Protein AF-A0A1G5CTG2-F1 (afdb_monomer_lite)

Foldseek 3Di:
DVVVVCVPVVHDPDDPDPVVVVVVVVVVVVVVVLVVVVVVVVVPPPDDDDDDDDDDDDDDDDDDDDDPDDPDDDDPDPDPLQQVNVLVVLLVVLLVLLVVLVVCVVVVPLVSNLVSLVVSLLSLVLSLCLCVVFVLVLLVVFDPCVVLSVVLVSLSVVLNVLSVVLVVDRSPPPCNVVSSVVSSVSSVVSVVCCVVPRVVSVVPTPDDSNVSSVVSVVSSVVSVVD

Radius of gyration: 22.79 Å; chains: 1; bounding box: 44×52×76 Å

pLDDT: mean 77.11, std 26.62, range [28.44, 98.69]

Secondary structure (DSSP, 8-state):
-GGGTGGGTT--SS-SSTTHHHHHHHHHHHHHHHHHHHHHHHTTS------------------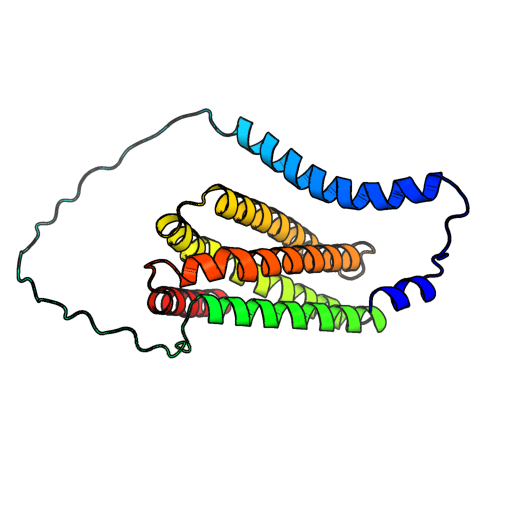----------------TT-HHHHHHHHHHHHHHHHHHHHHHHTTT-HHHHHHHHHHHHHHHHHHHHHIIIIIHHHHHHH-S-HHHHHHHHHHHHHHHHHHHHHHTS-TTSTTHHHHHHHHHHHHHHHHHHIIIIIHHHHHHSS--HHHHHHHHHHHHHHHHH-

Sequence (226 aa):
MLKNWAANVGYRTEPESATDYLACNECMAHLLWIREEAKKRFAVFDKSPNLSLLTQLEIIMPTTQSTTRKSATHATGKSKNDATKLLTDDHNKVKKLFKEYEKLCKKNDEEGKEELATQICKELSIHAQLEEEIFYPAVREAIDDDDLMNEAVVEHASAKDLIAQIQSMNVSDPMYDALVTVLGEYVNHHIEEEQNQIFPKAQKSKMDLEEIGLEIARRKEELMEE

Structure (mmCIF, N/CA/C/O backbone):
data_AF-A0A1G5CTG2-F1
#
_entry.id   AF-A0A1G5CTG2-F1
#
loop_
_atom_site.group_PDB
_atom_site.id
_atom_site.type_symbol
_atom_site.label_atom_id
_atom_site.label_alt_id
_atom_site.label_comp_id
_atom_site.label_asym_id
_atom_site.label_entity_id
_atom_site.label_seq_id
_atom_site.pdbx_PDB_ins_code
_atom_site.Cartn_x
_atom_site.Cartn_y
_atom_site.Cartn_z
_atom_site.occupancy
_atom_site.B_iso_or_equiv
_atom_site.auth_seq_id
_atom_site.auth_comp_id
_atom_site.auth_asym_id
_atom_site.auth_atom_id
_atom_site.pdbx_PDB_model_num
ATOM 1 N N . MET A 1 1 ? 2.148 19.992 -12.827 1.00 45.56 1 MET A N 1
ATOM 2 C CA . MET A 1 1 ? 3.130 19.166 -13.564 1.00 45.56 1 MET A CA 1
ATOM 3 C C . MET A 1 1 ? 2.524 18.376 -14.733 1.00 45.56 1 MET A C 1
ATOM 5 O O . MET A 1 1 ? 3.284 17.990 -15.602 1.00 45.56 1 MET A O 1
ATOM 9 N N . LEU A 1 2 ? 1.193 18.265 -14.859 1.00 36.34 2 LEU A N 1
ATOM 10 C CA . LEU A 1 2 ? 0.516 17.613 -16.000 1.00 36.34 2 LEU A CA 1
ATOM 11 C C . LEU A 1 2 ? 0.654 18.340 -17.360 1.00 36.34 2 LEU A C 1
ATOM 13 O O . LEU A 1 2 ? 0.645 17.703 -18.403 1.00 36.34 2 LEU A O 1
ATOM 17 N N . LYS A 1 3 ? 0.843 19.669 -17.378 1.00 39.75 3 LYS A N 1
ATOM 18 C CA . LYS A 1 3 ? 0.905 20.452 -18.633 1.00 39.75 3 LYS A CA 1
ATOM 19 C C . LYS A 1 3 ? 2.225 20.327 -19.411 1.00 39.75 3 LYS A C 1
ATOM 21 O O . LYS A 1 3 ? 2.239 20.592 -20.604 1.00 39.75 3 LYS A O 1
ATOM 26 N N . ASN A 1 4 ? 3.313 19.907 -18.760 1.00 43.28 4 ASN A N 1
ATOM 27 C CA . ASN A 1 4 ? 4.629 19.780 -19.405 1.00 43.28 4 ASN A CA 1
ATOM 28 C C . ASN A 1 4 ? 4.897 18.381 -19.979 1.00 43.28 4 ASN A C 1
ATOM 30 O O . ASN A 1 4 ? 5.915 18.191 -20.636 1.00 43.28 4 ASN A O 1
ATOM 34 N N . TRP A 1 5 ? 4.007 17.413 -19.740 1.00 39.84 5 TRP A N 1
ATOM 35 C CA . TRP A 1 5 ? 4.123 16.076 -20.317 1.00 39.84 5 TRP A CA 1
ATOM 36 C C . TRP A 1 5 ? 3.701 16.083 -21.795 1.00 39.84 5 TRP A C 1
ATOM 38 O O . TRP A 1 5 ? 4.483 15.663 -22.638 1.00 39.84 5 TRP A O 1
ATOM 48 N N . ALA A 1 6 ? 2.568 16.710 -22.142 1.00 42.38 6 ALA A N 1
ATOM 49 C CA . ALA A 1 6 ? 2.041 16.740 -23.516 1.00 42.38 6 ALA A CA 1
ATOM 50 C C . ALA A 1 6 ? 3.025 17.297 -24.571 1.00 42.38 6 ALA A C 1
ATOM 52 O O . ALA A 1 6 ? 3.098 16.783 -25.684 1.00 42.38 6 ALA A O 1
ATOM 53 N N . ALA A 1 7 ? 3.839 18.298 -24.214 1.00 43.91 7 ALA A N 1
ATOM 54 C CA . ALA A 1 7 ? 4.758 18.952 -25.149 1.00 43.91 7 ALA A CA 1
ATOM 55 C C . ALA A 1 7 ? 6.004 18.115 -25.512 1.00 43.91 7 ALA A C 1
ATOM 57 O O . ALA A 1 7 ? 6.601 18.354 -26.558 1.00 43.91 7 ALA A O 1
ATOM 58 N N . ASN A 1 8 ? 6.393 17.134 -24.687 1.00 45.50 8 ASN A N 1
ATOM 59 C CA . ASN A 1 8 ? 7.617 16.345 -24.898 1.00 45.50 8 ASN A CA 1
ATOM 60 C C . ASN A 1 8 ? 7.378 14.980 -25.567 1.00 45.50 8 ASN A C 1
ATOM 62 O O . ASN A 1 8 ? 8.346 14.339 -25.963 1.00 45.50 8 ASN A O 1
ATOM 66 N N . VAL A 1 9 ? 6.119 14.549 -25.724 1.00 46.31 9 VAL A N 1
ATOM 67 C CA . VAL A 1 9 ? 5.751 13.272 -26.378 1.00 46.31 9 VAL A CA 1
ATOM 68 C C . VAL A 1 9 ? 5.161 13.473 -27.783 1.00 46.31 9 VAL A C 1
ATOM 70 O O . VAL A 1 9 ? 4.626 12.544 -28.376 1.00 46.31 9 VAL A O 1
ATOM 73 N N . GLY A 1 10 ? 5.231 14.689 -28.335 1.00 38.16 10 GLY A N 1
ATOM 74 C CA . GLY A 1 10 ? 4.665 14.989 -29.656 1.00 38.16 10 GLY A CA 1
ATOM 75 C C . GLY A 1 10 ? 3.133 14.957 -29.704 1.00 38.16 10 GLY A C 1
ATOM 76 O O . GLY A 1 10 ? 2.563 14.852 -30.789 1.00 38.16 10 GLY A O 1
ATOM 77 N N . TYR A 1 11 ? 2.455 15.069 -28.558 1.00 41.62 11 TYR A N 1
ATOM 78 C CA . TYR A 1 11 ? 0.999 15.139 -28.517 1.00 41.62 11 TYR A CA 1
ATOM 79 C C . TYR A 1 11 ? 0.541 16.566 -28.827 1.00 41.62 11 TYR A C 1
ATOM 81 O O . TYR A 1 11 ? 0.852 17.515 -28.103 1.00 41.62 11 TYR A O 1
ATOM 89 N N . ARG A 1 12 ? -0.188 16.725 -29.937 1.00 45.16 12 ARG A N 1
ATOM 90 C CA . ARG A 1 12 ? -0.807 17.999 -30.317 1.00 45.16 12 ARG A CA 1
ATOM 91 C C . ARG A 1 12 ? -1.841 18.390 -29.262 1.00 45.16 12 ARG A C 1
ATOM 93 O O . ARG A 1 12 ? -2.689 17.590 -28.888 1.00 45.16 12 ARG A O 1
ATOM 100 N N . THR A 1 13 ? -1.764 19.628 -28.785 1.00 48.62 13 THR A N 1
ATOM 101 C CA . THR A 1 13 ? -2.634 20.164 -27.727 1.00 48.62 13 THR A CA 1
ATOM 102 C C . THR A 1 13 ? -3.947 20.751 -28.241 1.00 48.62 13 THR A C 1
ATOM 104 O O . THR A 1 13 ? -4.686 21.329 -27.451 1.00 48.62 13 THR A O 1
ATOM 107 N N . GLU A 1 14 ? -4.254 20.623 -29.534 1.00 49.19 14 GLU A N 1
ATOM 108 C CA . GLU A 1 14 ? -5.532 21.063 -30.097 1.00 49.19 14 GLU A CA 1
ATOM 109 C C . GLU A 1 14 ? -6.118 19.971 -31.008 1.00 49.19 14 GLU A C 1
ATOM 111 O O . GLU A 1 14 ? -5.411 19.494 -31.900 1.00 49.19 14 GLU A O 1
ATOM 116 N N . PRO A 1 15 ? -7.374 19.543 -30.774 1.00 46.41 15 PRO A N 1
ATOM 117 C CA . PRO A 1 15 ? -8.008 18.485 -31.552 1.00 46.41 15 PRO A CA 1
ATOM 118 C C . PRO A 1 15 ? -8.410 19.015 -32.935 1.00 46.41 15 PRO A C 1
ATOM 120 O O . PRO A 1 15 ? -9.206 19.948 -33.043 1.00 46.41 15 PRO A O 1
ATOM 123 N N . GLU A 1 16 ? -7.884 18.411 -34.004 1.00 53.59 16 GLU A N 1
ATOM 124 C CA . GLU A 1 16 ? -8.221 18.782 -35.392 1.00 53.59 16 GLU A CA 1
ATOM 125 C C . GLU A 1 16 ? -9.549 18.163 -35.864 1.00 53.59 16 GLU A C 1
ATOM 127 O O . GLU A 1 16 ? -10.066 18.539 -36.918 1.00 53.59 16 GLU A O 1
ATOM 132 N N . SER A 1 17 ? -10.145 17.237 -35.101 1.00 55.53 17 SER A N 1
ATOM 133 C CA . SER A 1 17 ? -11.444 16.662 -35.458 1.00 55.53 17 SER A CA 1
ATOM 134 C C . SER A 1 17 ? -12.203 16.041 -34.280 1.00 55.53 17 SER A C 1
ATOM 136 O O . SER A 1 17 ? -11.647 15.738 -33.225 1.00 55.53 17 SER A O 1
ATOM 138 N N . ALA A 1 18 ? -13.507 15.831 -34.478 1.00 51.28 18 ALA A N 1
ATOM 139 C CA . ALA A 1 18 ? -14.438 15.316 -33.473 1.00 51.28 18 ALA A CA 1
ATOM 140 C C . ALA A 1 18 ? -14.127 13.887 -32.974 1.00 51.28 18 ALA A C 1
ATOM 142 O O . ALA A 1 18 ? -14.705 13.462 -31.976 1.00 51.28 18 ALA A O 1
ATOM 143 N N . THR A 1 19 ? -13.225 13.146 -33.626 1.00 51.38 19 THR A N 1
ATOM 144 C CA . THR A 1 19 ? -12.853 11.781 -33.218 1.00 51.38 19 THR A CA 1
ATOM 145 C C . THR A 1 19 ? -11.862 11.747 -32.053 1.00 51.38 19 THR A C 1
ATOM 147 O O . THR A 1 19 ? -11.860 10.774 -31.306 1.00 51.38 19 THR A O 1
ATOM 150 N N . ASP A 1 20 ? -11.094 12.817 -31.820 1.00 43.88 20 ASP A N 1
ATOM 151 C CA . ASP A 1 20 ? -10.120 12.874 -30.713 1.00 43.88 20 ASP A CA 1
ATOM 152 C C . ASP A 1 20 ? -10.784 13.107 -29.344 1.00 43.88 20 ASP A C 1
ATOM 154 O O . ASP A 1 20 ? -10.250 12.723 -28.305 1.00 43.88 20 ASP A O 1
ATOM 158 N N . TYR A 1 21 ? -11.997 13.673 -29.325 1.00 40.22 21 TYR A N 1
ATOM 159 C CA . TYR A 1 21 ? -12.785 13.834 -28.096 1.00 40.22 21 TYR A CA 1
ATOM 160 C C . TYR A 1 21 ? -13.349 12.507 -27.556 1.00 40.22 21 TYR A C 1
ATOM 162 O O . TYR A 1 21 ? -13.676 12.423 -26.372 1.00 40.22 21 TYR A O 1
ATOM 170 N N . LEU A 1 22 ? -13.450 11.465 -28.391 1.00 46.03 22 LEU A N 1
ATOM 171 C CA . LEU A 1 22 ? -13.928 10.140 -27.978 1.00 46.03 22 LEU A CA 1
ATOM 172 C C . LEU A 1 22 ? -12.848 9.352 -27.215 1.00 46.03 22 LEU A C 1
ATOM 174 O O . LEU A 1 22 ? -13.161 8.734 -26.202 1.00 46.03 22 LEU A O 1
ATOM 178 N N . ALA A 1 23 ? -11.574 9.473 -27.598 1.00 41.12 23 ALA A N 1
ATOM 179 C CA . ALA A 1 23 ? -10.479 8.690 -27.011 1.00 41.12 23 ALA A CA 1
ATOM 180 C C . ALA A 1 23 ? -10.165 9.037 -25.539 1.00 41.12 23 ALA A C 1
ATOM 182 O O . ALA A 1 23 ? -9.724 8.182 -24.775 1.00 41.12 23 ALA A O 1
ATOM 183 N N . CYS A 1 24 ? -10.420 10.276 -25.101 1.00 40.78 24 CYS A N 1
ATOM 184 C CA . CYS A 1 24 ? -10.166 10.688 -23.712 1.00 40.78 24 CYS A CA 1
ATOM 185 C C . CYS A 1 24 ? -11.313 10.292 -22.757 1.00 40.78 24 CYS A C 1
ATOM 187 O O . CYS A 1 24 ? -11.086 10.005 -21.582 1.00 40.78 24 CYS A O 1
ATOM 189 N N . ASN A 1 25 ? -12.546 10.207 -23.270 1.00 38.59 25 ASN A N 1
ATOM 190 C CA . ASN A 1 25 ? -13.694 9.729 -22.495 1.00 38.59 25 ASN A CA 1
ATOM 191 C C . ASN A 1 25 ? -13.703 8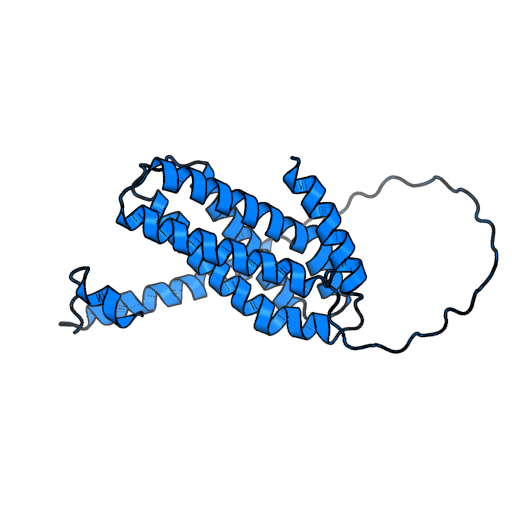.202 -22.336 1.00 38.59 25 ASN A C 1
ATOM 193 O O . ASN A 1 25 ? -14.279 7.706 -21.370 1.00 38.59 25 ASN A O 1
ATOM 197 N N . GLU A 1 26 ? -13.035 7.458 -23.220 1.00 39.22 26 GLU A N 1
ATOM 198 C CA . GLU A 1 26 ? -12.951 5.998 -23.127 1.00 39.22 26 GLU A CA 1
ATOM 199 C C . GLU A 1 26 ? -12.083 5.515 -21.952 1.00 39.22 26 GLU A C 1
ATOM 201 O O . GLU A 1 26 ? -12.432 4.518 -21.329 1.00 39.22 26 GLU A O 1
ATOM 206 N N . CYS A 1 27 ? -11.031 6.239 -21.549 1.00 38.41 27 CYS A N 1
ATOM 207 C CA . CYS A 1 27 ? -10.161 5.813 -20.439 1.00 38.41 27 CYS A CA 1
ATOM 208 C C . CYS A 1 27 ? -10.836 5.961 -19.059 1.00 38.41 27 CYS A C 1
ATOM 210 O O . CYS A 1 27 ? -10.808 5.047 -18.235 1.00 38.41 27 CYS A O 1
ATOM 212 N N . MET A 1 28 ? -11.538 7.078 -18.833 1.00 44.00 28 MET A N 1
ATOM 213 C CA . MET A 1 28 ? -12.350 7.267 -17.622 1.00 44.00 28 MET A CA 1
ATOM 214 C C . MET A 1 28 ? -13.577 6.348 -17.615 1.00 44.00 28 MET A C 1
ATOM 216 O O . MET A 1 28 ? -13.957 5.831 -16.564 1.00 44.00 28 MET A O 1
ATOM 220 N N . ALA A 1 29 ? -14.172 6.093 -18.787 1.00 40.53 29 ALA A N 1
ATOM 221 C CA . ALA A 1 29 ? -15.225 5.095 -18.924 1.00 40.53 29 ALA A CA 1
ATOM 222 C C . ALA A 1 29 ? -14.716 3.677 -18.630 1.00 40.53 29 ALA A C 1
ATOM 224 O O . ALA A 1 29 ? -15.497 2.877 -18.136 1.00 40.53 29 ALA A O 1
ATOM 225 N N . HIS A 1 30 ? -13.435 3.370 -18.859 1.00 38.25 30 HIS A N 1
ATOM 226 C CA . HIS A 1 30 ? -12.865 2.053 -18.571 1.00 38.25 30 HIS A CA 1
ATOM 227 C C . HIS A 1 30 ? -12.682 1.812 -17.067 1.00 38.25 30 HIS A C 1
ATOM 229 O O . HIS A 1 30 ? -13.036 0.743 -16.582 1.00 38.25 30 HIS A O 1
ATOM 235 N N . LEU A 1 31 ? -12.233 2.816 -16.305 1.00 45.31 31 LEU A N 1
ATOM 236 C CA . LEU A 1 31 ? -12.164 2.737 -14.837 1.00 45.31 31 LEU A CA 1
ATOM 237 C C . LEU A 1 31 ? -13.563 2.667 -14.200 1.00 45.31 31 LEU A C 1
ATOM 239 O O . LEU A 1 31 ? -13.800 1.871 -13.293 1.00 45.31 31 LEU A O 1
ATOM 243 N N . LEU A 1 32 ? -14.528 3.427 -14.731 1.00 43.94 32 LEU A N 1
ATOM 244 C CA . LEU A 1 32 ? -15.936 3.320 -14.328 1.00 43.94 32 LEU A CA 1
ATOM 245 C C . LEU A 1 32 ? -16.570 1.983 -14.754 1.00 43.94 32 LEU A C 1
ATOM 247 O O . LEU A 1 32 ? -17.410 1.448 -14.037 1.00 43.94 32 LEU A O 1
ATOM 251 N N . TRP A 1 33 ? -16.158 1.419 -15.891 1.00 47.94 33 TRP A N 1
ATOM 252 C CA . TRP A 1 33 ? -16.599 0.107 -16.363 1.00 47.94 33 TRP A CA 1
ATOM 253 C C . TRP A 1 33 ? -16.021 -1.024 -15.512 1.00 47.94 33 TRP A C 1
ATOM 255 O O . TRP A 1 33 ? -16.780 -1.909 -15.142 1.00 47.94 33 TRP A O 1
ATOM 265 N N . ILE A 1 34 ? -14.744 -0.972 -15.116 1.00 49.44 34 ILE A N 1
ATOM 266 C CA . ILE A 1 34 ? -14.147 -1.921 -14.157 1.00 49.44 34 ILE A CA 1
ATOM 267 C C . ILE A 1 34 ? -14.917 -1.874 -12.830 1.00 49.44 34 ILE A C 1
ATOM 269 O O . ILE A 1 34 ? -15.319 -2.919 -12.316 1.00 49.44 34 ILE A O 1
ATOM 273 N N . ARG A 1 35 ? -15.223 -0.667 -12.333 1.00 51.03 35 ARG A N 1
ATOM 274 C CA . ARG A 1 35 ? -16.043 -0.460 -11.130 1.00 51.03 35 ARG A CA 1
ATOM 275 C C . ARG A 1 35 ? -17.450 -1.067 -11.252 1.00 51.03 35 ARG A C 1
ATOM 277 O O . ARG A 1 35 ? -17.942 -1.674 -10.305 1.00 51.03 35 ARG A O 1
ATOM 284 N N . GLU A 1 36 ? -18.108 -0.937 -12.403 1.00 39.22 36 GLU A N 1
ATOM 285 C CA . GLU A 1 36 ? -19.447 -1.506 -12.644 1.00 39.22 36 GLU A CA 1
ATOM 286 C C . GLU A 1 36 ? -19.435 -3.012 -12.961 1.00 39.22 36 GLU A C 1
ATOM 288 O O . GLU A 1 36 ? -20.383 -3.728 -12.636 1.00 39.22 36 GLU A O 1
ATOM 293 N N . GLU A 1 37 ? -18.372 -3.532 -13.569 1.00 42.28 37 GLU A N 1
ATOM 294 C CA . GLU A 1 37 ? -18.243 -4.949 -13.913 1.00 42.28 37 GLU A CA 1
ATOM 295 C C . GLU A 1 37 ? -17.842 -5.794 -12.690 1.00 42.28 37 GLU A C 1
ATOM 297 O O . GLU A 1 37 ? -18.339 -6.913 -12.532 1.00 42.28 37 GLU A O 1
ATOM 302 N N . ALA A 1 38 ? -17.058 -5.233 -11.759 1.00 46.75 38 ALA A N 1
ATOM 303 C CA . ALA A 1 38 ? -16.792 -5.832 -10.449 1.00 46.75 38 ALA A CA 1
ATOM 304 C C . ALA A 1 38 ? -18.078 -5.998 -9.614 1.00 46.75 38 ALA A C 1
ATOM 306 O O . ALA A 1 38 ? -18.327 -7.076 -9.066 1.00 46.75 38 ALA A O 1
ATOM 307 N N . LYS A 1 39 ? -18.967 -4.990 -9.616 1.00 48.53 39 LYS A N 1
ATOM 308 C CA . LYS A 1 39 ? -20.290 -5.066 -8.960 1.00 48.53 39 LYS A CA 1
ATOM 309 C C . LYS A 1 39 ? -21.174 -6.180 -9.531 1.00 48.53 39 LYS A C 1
ATOM 311 O O . LYS A 1 39 ? -21.884 -6.850 -8.784 1.00 48.53 39 LYS A O 1
ATOM 316 N N . LYS A 1 40 ? -21.124 -6.425 -10.847 1.00 43.22 40 LYS A N 1
ATOM 317 C CA . LYS A 1 40 ? -21.894 -7.508 -11.494 1.00 43.22 40 LYS A CA 1
ATOM 318 C C . LYS A 1 40 ? -21.334 -8.897 -11.199 1.00 43.22 40 LYS A C 1
ATOM 320 O O . LYS A 1 40 ? -22.102 -9.857 -11.131 1.00 43.22 40 LYS A O 1
ATOM 325 N N . ARG A 1 41 ? -20.017 -9.021 -11.013 1.00 41.88 41 ARG A N 1
ATOM 326 C CA . ARG A 1 41 ? -19.344 -10.307 -10.763 1.00 41.88 41 ARG A CA 1
ATOM 327 C C . ARG A 1 41 ? -19.629 -10.865 -9.364 1.00 41.88 41 ARG A C 1
ATOM 329 O O . ARG A 1 41 ? -19.651 -12.083 -9.201 1.00 41.88 41 ARG A O 1
ATOM 336 N N . PHE A 1 42 ? -19.942 -10.003 -8.393 1.00 38.72 42 PHE A N 1
ATOM 337 C CA . PHE A 1 42 ? -20.321 -10.406 -7.031 1.00 38.72 42 PHE A CA 1
ATOM 338 C C . PHE A 1 42 ? -21.711 -11.071 -6.951 1.00 38.72 42 PHE A C 1
ATOM 340 O O . PHE A 1 42 ? -21.935 -11.949 -6.122 1.00 38.72 42 PHE A O 1
ATOM 347 N N . ALA A 1 43 ? -22.634 -10.760 -7.871 1.00 39.59 43 ALA A N 1
ATOM 348 C CA . ALA A 1 43 ? -23.998 -11.310 -7.869 1.00 39.59 43 ALA A CA 1
ATOM 349 C C . ALA A 1 43 ? -24.093 -12.815 -8.223 1.00 39.59 43 ALA A C 1
ATOM 351 O O . ALA A 1 43 ? -25.185 -13.383 -8.210 1.00 39.59 43 ALA A O 1
ATOM 352 N N . VAL A 1 44 ? -22.974 -13.469 -8.557 1.00 40.09 44 VAL A N 1
ATOM 353 C CA . VAL A 1 44 ? -22.931 -14.868 -9.022 1.00 40.09 44 VAL A CA 1
ATOM 354 C C . VAL A 1 44 ? -22.319 -15.823 -7.980 1.00 40.09 44 VAL A C 1
ATOM 356 O O . VAL A 1 44 ? -22.451 -17.036 -8.128 1.00 40.09 44 VAL A O 1
ATOM 359 N N . PHE A 1 45 ? -21.701 -15.318 -6.903 1.00 31.47 45 PHE A N 1
ATOM 360 C CA . PHE A 1 45 ? -20.964 -16.157 -5.940 1.00 31.47 45 PHE A CA 1
ATOM 361 C C . PHE A 1 45 ? -21.800 -16.688 -4.756 1.00 31.47 45 PHE A C 1
ATOM 363 O O . PHE A 1 45 ? -21.329 -17.528 -3.995 1.00 31.47 45 PHE A O 1
ATOM 370 N N . ASP A 1 46 ? -23.065 -16.289 -4.618 1.00 41.22 46 ASP A N 1
ATOM 371 C CA . ASP A 1 46 ? -23.968 -16.837 -3.599 1.00 41.22 46 ASP A CA 1
ATOM 372 C C . ASP A 1 46 ? -24.834 -17.966 -4.171 1.00 41.22 46 ASP A C 1
ATOM 374 O O . ASP A 1 46 ? -25.988 -17.717 -4.498 1.00 41.22 46 ASP A O 1
ATOM 378 N N . LYS A 1 47 ? -24.276 -19.182 -4.329 1.00 35.38 47 LYS A N 1
ATOM 379 C CA . LYS A 1 47 ? -25.006 -20.475 -4.256 1.00 35.38 47 LYS A CA 1
ATOM 380 C C . LYS A 1 47 ? -24.049 -21.658 -4.054 1.00 35.38 47 LYS A C 1
ATOM 382 O O . LYS A 1 47 ? -23.649 -22.285 -5.035 1.00 35.38 47 LYS A O 1
ATOM 387 N N . SER A 1 48 ? -23.782 -22.048 -2.803 1.00 28.44 48 SER A N 1
ATOM 388 C CA . SER A 1 48 ? -23.954 -23.437 -2.300 1.00 28.44 48 SER A CA 1
ATOM 389 C C . SER A 1 48 ? -23.311 -23.673 -0.918 1.00 28.44 48 SER A C 1
ATOM 391 O O . SER A 1 48 ? -22.363 -22.979 -0.565 1.00 28.44 48 SER A O 1
ATOM 393 N N . PRO A 1 49 ? -23.825 -24.634 -0.118 1.00 41.09 49 PRO A N 1
ATOM 394 C CA . PRO A 1 49 ? -23.805 -24.567 1.343 1.00 41.09 49 PRO A CA 1
ATOM 395 C C . PRO A 1 49 ? -22.793 -25.495 2.048 1.00 41.09 49 PRO A C 1
ATOM 397 O O . PRO A 1 49 ? -22.528 -26.600 1.594 1.00 41.09 49 PRO A O 1
ATOM 400 N N . ASN A 1 50 ? -22.341 -25.023 3.219 1.00 36.84 50 ASN A N 1
ATOM 401 C CA . ASN A 1 50 ? -22.138 -25.703 4.515 1.00 36.84 50 ASN A CA 1
ATOM 402 C C . ASN A 1 50 ? -21.507 -27.117 4.563 1.00 36.84 50 ASN A C 1
ATOM 404 O O . ASN A 1 50 ? -22.089 -28.077 4.065 1.00 36.84 50 ASN A O 1
ATOM 408 N N . LEU A 1 51 ? -20.440 -27.278 5.363 1.00 33.94 51 LEU A N 1
ATOM 409 C CA . LEU A 1 51 ? -20.228 -28.507 6.138 1.00 33.94 51 LEU A CA 1
ATOM 410 C C . LEU A 1 51 ? -19.606 -28.207 7.516 1.00 33.94 51 LEU A C 1
ATOM 412 O O . LEU A 1 51 ? -18.421 -27.911 7.649 1.00 33.94 51 LEU A O 1
ATOM 416 N N . SER A 1 52 ? -20.440 -28.314 8.549 1.00 32.72 52 SER A N 1
ATOM 417 C CA . SER A 1 52 ? -20.059 -28.425 9.956 1.00 32.72 52 SER A CA 1
ATOM 418 C C . SER A 1 52 ? -19.438 -29.791 10.263 1.00 32.72 52 SER A C 1
ATOM 420 O O . SER A 1 52 ? -19.997 -30.793 9.821 1.00 32.72 52 SER A O 1
ATOM 422 N N . LEU A 1 53 ? -18.379 -29.826 11.081 1.00 29.84 53 LEU A N 1
ATOM 423 C CA . LEU A 1 53 ? -17.946 -30.882 12.027 1.00 29.84 53 LEU A CA 1
ATOM 424 C C . LEU A 1 53 ? -16.492 -30.522 12.392 1.00 29.84 53 LEU A C 1
ATOM 426 O O . LEU A 1 53 ? -15.625 -30.541 11.532 1.00 29.84 53 LEU A O 1
ATOM 430 N N . LEU A 1 54 ? -16.178 -30.066 13.603 1.00 31.45 54 LEU A N 1
ATOM 431 C CA . LEU A 1 54 ? -15.972 -30.937 14.757 1.00 31.45 54 LEU A CA 1
ATOM 432 C C . LEU A 1 54 ? -16.244 -30.195 16.070 1.00 31.45 54 LEU A C 1
ATOM 434 O O . LEU A 1 54 ? -15.781 -29.085 16.315 1.00 31.45 54 LEU A O 1
ATOM 438 N N . THR A 1 55 ? -17.008 -30.874 16.914 1.00 29.44 55 THR A N 1
ATOM 439 C CA . THR A 1 55 ? -17.354 -30.526 18.287 1.00 29.44 55 THR A CA 1
ATOM 440 C C . THR A 1 55 ? -16.324 -31.128 19.254 1.00 29.44 55 THR A C 1
ATOM 442 O O . THR A 1 55 ? -15.743 -32.169 18.963 1.00 29.44 55 THR A O 1
ATOM 445 N N . GLN A 1 56 ? -16.235 -30.516 20.440 1.00 30.00 56 GLN A N 1
ATOM 446 C CA . GLN A 1 56 ? -15.783 -31.070 21.730 1.00 30.00 56 GLN A CA 1
ATOM 447 C C . GLN A 1 56 ? -14.280 -31.134 22.040 1.00 30.00 56 GLN A C 1
ATOM 449 O O . GLN A 1 56 ? -13.601 -32.124 21.794 1.00 30.00 56 GLN A O 1
ATOM 454 N N . LEU A 1 57 ? -13.844 -30.136 22.817 1.00 31.69 57 LEU A N 1
ATOM 455 C CA . LEU A 1 57 ? -13.106 -30.373 24.060 1.00 31.69 57 LEU A CA 1
ATOM 456 C C . LEU A 1 57 ? -13.467 -29.281 25.081 1.00 31.69 57 LEU A C 1
ATOM 458 O O . LEU A 1 57 ? -13.107 -28.117 24.935 1.00 31.69 57 LEU A O 1
ATOM 462 N N . GLU A 1 58 ? -14.237 -29.673 26.096 1.00 29.59 58 GLU A N 1
ATOM 463 C CA . GLU A 1 58 ? -14.558 -28.876 27.280 1.00 29.59 58 GLU A CA 1
ATOM 464 C C . GLU A 1 58 ? -13.376 -28.915 28.257 1.00 29.59 58 GLU A C 1
ATOM 466 O O . GLU A 1 58 ? -13.006 -29.988 28.733 1.00 29.59 58 GLU A O 1
ATOM 471 N N . ILE A 1 59 ? -12.816 -27.754 28.612 1.00 36.38 59 ILE A N 1
ATOM 472 C CA . ILE A 1 59 ? -11.981 -27.602 29.813 1.00 36.38 59 ILE A CA 1
ATOM 473 C C . ILE A 1 59 ? -12.432 -26.350 30.579 1.00 36.38 59 ILE A C 1
ATOM 475 O O . ILE A 1 59 ? -12.082 -25.218 30.269 1.00 36.38 59 ILE A O 1
ATOM 479 N N . ILE A 1 60 ? -13.291 -26.628 31.557 1.00 36.16 60 ILE A N 1
ATOM 480 C CA . ILE A 1 60 ? -13.475 -26.026 32.886 1.00 36.16 60 ILE A CA 1
ATOM 481 C C . ILE A 1 60 ? -12.694 -24.722 33.167 1.00 36.16 60 ILE A C 1
ATOM 483 O O . ILE A 1 60 ? -11.476 -24.714 33.336 1.00 36.16 60 ILE A O 1
ATOM 487 N N . MET A 1 61 ? -13.461 -23.642 33.352 1.00 34.78 61 MET A N 1
ATOM 488 C CA . MET A 1 61 ? -13.052 -22.370 33.959 1.00 34.78 61 MET A CA 1
ATOM 489 C C . MET A 1 61 ? -12.679 -22.528 35.444 1.00 34.78 61 MET A C 1
ATOM 491 O O . MET A 1 61 ? -13.321 -23.300 36.159 1.00 34.78 61 MET A O 1
ATOM 495 N N . PRO A 1 62 ? -11.815 -21.643 35.969 1.00 40.94 62 PRO A N 1
ATOM 496 C CA . PRO A 1 62 ? -12.070 -21.061 37.277 1.00 40.94 62 PRO A CA 1
ATOM 497 C C . PRO A 1 62 ? -12.257 -19.543 37.188 1.00 40.94 62 PRO A C 1
ATOM 499 O O . PRO A 1 62 ? -11.421 -18.786 36.699 1.00 40.94 62 PRO A O 1
ATOM 502 N N . THR A 1 63 ? -13.400 -19.117 37.709 1.00 34.50 63 THR A N 1
ATOM 503 C CA . THR A 1 63 ? -13.771 -17.751 38.066 1.00 34.50 63 THR A CA 1
ATOM 504 C C . THR A 1 63 ? -12.742 -17.145 39.020 1.00 34.50 63 THR A C 1
ATOM 506 O O . THR A 1 63 ? -12.491 -17.749 40.054 1.00 34.50 63 THR A O 1
ATOM 509 N N . THR A 1 64 ? -12.253 -15.925 38.761 1.00 34.16 64 THR A N 1
ATOM 510 C CA . THR A 1 64 ? -12.105 -14.895 39.812 1.00 34.16 64 THR A CA 1
ATOM 511 C C . THR A 1 64 ? -11.836 -13.491 39.256 1.00 34.16 64 THR A C 1
ATOM 513 O O . THR A 1 64 ? -10.903 -13.267 38.501 1.00 34.16 64 THR A O 1
ATOM 516 N N . GLN A 1 65 ? -12.641 -12.560 39.780 1.00 31.92 65 GLN A N 1
ATOM 517 C CA . GLN A 1 65 ? -12.361 -11.154 40.102 1.00 31.92 65 GLN A CA 1
ATOM 518 C C . GLN A 1 65 ? -12.228 -10.108 38.982 1.00 31.92 65 GLN A C 1
ATOM 520 O O . GLN A 1 65 ? -11.155 -9.718 38.537 1.00 31.92 65 GLN A O 1
ATOM 525 N N . SER A 1 66 ? -13.398 -9.519 38.711 1.00 37.97 66 SER A N 1
ATOM 526 C CA . SER A 1 66 ? -13.634 -8.086 38.504 1.00 37.97 66 SER A CA 1
ATOM 527 C C . SER A 1 66 ? -12.578 -7.192 39.168 1.00 37.97 66 SER A C 1
ATOM 529 O O . SER A 1 66 ? -12.613 -6.964 40.380 1.00 37.97 66 SER A O 1
ATOM 531 N N . THR A 1 67 ? -11.713 -6.601 38.349 1.00 35.69 67 THR A N 1
ATOM 532 C CA . THR A 1 67 ? -11.007 -5.366 38.686 1.00 35.69 67 THR A CA 1
ATOM 533 C C . THR A 1 67 ? -11.561 -4.252 37.809 1.00 35.69 67 THR A C 1
ATOM 535 O O . THR A 1 67 ? -11.605 -4.333 36.584 1.00 35.69 67 THR A O 1
ATOM 538 N N . THR A 1 68 ? -12.061 -3.211 38.461 1.00 42.06 68 THR A N 1
ATOM 539 C CA . THR A 1 68 ? -12.544 -1.984 37.841 1.00 42.06 68 THR A CA 1
ATOM 540 C C . THR A 1 68 ? -11.376 -1.280 37.146 1.00 42.06 68 THR A C 1
ATOM 542 O O . THR A 1 68 ? -10.584 -0.580 37.780 1.00 42.06 68 THR A O 1
ATOM 545 N N . ARG A 1 69 ? -11.243 -1.458 35.825 1.00 43.47 69 ARG A N 1
ATOM 546 C CA . ARG A 1 69 ? -10.291 -0.679 35.024 1.00 43.47 69 ARG A CA 1
ATOM 547 C C . ARG A 1 69 ? -10.820 0.750 34.911 1.00 43.47 69 ARG A C 1
ATOM 549 O O . ARG A 1 69 ? -11.815 1.019 34.244 1.00 43.47 69 ARG A O 1
ATOM 556 N N . LYS A 1 70 ? -10.166 1.663 35.633 1.00 38.78 70 LYS A N 1
ATOM 557 C CA . LYS A 1 70 ? -10.348 3.110 35.499 1.00 38.78 70 LYS A CA 1
ATOM 558 C C . LYS A 1 70 ? -10.165 3.500 34.033 1.00 38.78 70 LYS A C 1
ATOM 560 O O . LYS A 1 70 ? -9.097 3.280 33.472 1.00 38.78 70 LYS A O 1
ATOM 565 N N . SER A 1 71 ? -11.198 4.116 33.466 1.00 45.44 71 SER A N 1
ATOM 566 C CA . SER A 1 71 ? -11.139 4.846 32.203 1.00 45.44 71 SER A CA 1
ATOM 567 C C . SER A 1 71 ? -10.074 5.936 32.323 1.00 45.44 71 SER A C 1
ATOM 569 O O . SER A 1 71 ? -10.284 6.940 33.006 1.00 45.44 71 SER A O 1
ATOM 571 N N . ALA A 1 72 ? -8.913 5.713 31.710 1.00 45.09 72 ALA A N 1
ATOM 572 C CA . ALA A 1 72 ? -7.911 6.748 31.538 1.00 45.09 72 ALA A CA 1
ATOM 573 C C . ALA A 1 72 ? -8.347 7.635 30.368 1.00 45.09 72 ALA A C 1
ATOM 575 O O . ALA A 1 72 ? -8.607 7.183 29.258 1.00 45.09 72 ALA A O 1
ATOM 576 N N . THR A 1 73 ? -8.500 8.911 30.681 1.00 41.91 73 THR A N 1
ATOM 577 C CA . THR A 1 73 ? -8.789 10.022 29.781 1.00 41.91 73 THR A CA 1
ATOM 578 C C . THR A 1 73 ? -7.821 10.059 28.597 1.00 41.91 73 THR A C 1
ATOM 580 O O . THR A 1 73 ? -6.610 10.060 28.807 1.00 41.91 73 THR A O 1
ATOM 583 N N . HIS A 1 74 ? -8.371 10.138 27.379 1.00 45.19 74 HIS A N 1
ATOM 584 C CA . HIS A 1 74 ? -7.650 10.377 26.127 1.00 45.19 74 HIS A CA 1
ATOM 585 C C . HIS A 1 74 ? -6.706 11.580 26.249 1.00 45.19 74 HIS A C 1
ATOM 587 O O . HIS A 1 74 ? -7.149 12.728 26.318 1.00 45.19 74 HIS A O 1
ATOM 593 N N . ALA A 1 75 ? -5.403 11.310 26.246 1.00 42.41 75 ALA A N 1
ATOM 594 C CA . ALA A 1 75 ? -4.376 12.309 26.009 1.00 42.41 75 ALA A CA 1
ATOM 595 C C . ALA A 1 75 ? -4.011 12.259 24.521 1.00 42.41 75 ALA A C 1
ATOM 597 O O . ALA A 1 75 ? -3.501 11.263 24.022 1.00 42.41 75 ALA A O 1
ATOM 598 N N . THR A 1 76 ? -4.314 13.339 23.809 1.00 45.38 76 THR A N 1
ATOM 599 C CA . THR A 1 76 ? -4.143 13.513 22.363 1.00 45.38 76 THR A CA 1
ATOM 600 C C . THR A 1 76 ? -2.676 13.725 21.979 1.00 45.38 76 THR A C 1
ATOM 602 O O . THR A 1 76 ? -2.271 14.827 21.603 1.00 45.38 76 THR A O 1
ATOM 605 N N . GLY A 1 77 ? -1.866 12.678 22.080 1.00 46.75 77 GLY A N 1
ATOM 606 C CA . GLY A 1 77 ? -0.582 12.585 21.391 1.00 46.75 77 GLY A CA 1
ATOM 607 C C . GLY A 1 77 ? -0.622 11.358 20.497 1.00 46.75 77 GLY A C 1
ATOM 608 O O . GLY A 1 77 ? -0.726 10.262 21.025 1.00 46.75 77 GLY A O 1
ATOM 609 N N . LYS A 1 78 ? -0.568 11.524 19.166 1.00 56.41 78 LYS A N 1
ATOM 610 C CA . LYS A 1 78 ? -0.484 10.381 18.241 1.00 56.41 78 LYS A CA 1
ATOM 611 C C . LYS A 1 78 ? 0.744 9.545 18.609 1.00 56.41 78 LYS A C 1
ATOM 613 O O . LYS A 1 78 ? 1.878 9.989 18.407 1.00 56.41 78 LYS A O 1
ATOM 618 N N . SER A 1 79 ? 0.503 8.375 19.190 1.00 62.56 79 SER A N 1
ATOM 619 C CA . SER A 1 79 ? 1.510 7.363 19.485 1.00 62.56 79 SER A CA 1
ATOM 620 C C . SER A 1 79 ? 2.291 7.011 18.215 1.00 62.56 79 SER A C 1
ATOM 622 O O . SER A 1 79 ? 1.764 7.048 17.101 1.00 62.56 79 SER A O 1
ATOM 624 N N . LYS A 1 80 ? 3.579 6.674 18.364 1.00 64.50 80 LYS A N 1
ATOM 625 C CA . LYS A 1 80 ? 4.407 6.197 17.240 1.00 64.50 80 LYS A CA 1
ATOM 626 C C . LYS A 1 80 ? 3.836 4.932 16.588 1.00 64.50 80 LYS A C 1
ATOM 628 O O . LYS A 1 80 ? 4.144 4.706 15.422 1.00 64.50 80 LYS A O 1
ATOM 633 N N . ASN A 1 81 ? 3.011 4.190 17.325 1.00 78.88 81 ASN A N 1
ATOM 634 C CA . ASN A 1 81 ? 2.441 2.906 16.939 1.00 78.88 81 ASN A CA 1
ATOM 635 C C . ASN A 1 81 ? 0.946 3.023 16.597 1.00 78.88 81 ASN A C 1
ATOM 637 O O . ASN A 1 81 ? 0.217 2.056 16.731 1.00 78.88 81 ASN A O 1
ATOM 641 N N . ASP A 1 82 ? 0.463 4.205 16.209 1.00 93.19 82 ASP A N 1
ATOM 642 C CA . ASP A 1 82 ? -0.891 4.370 15.667 1.00 93.19 82 ASP A CA 1
ATOM 643 C C . ASP A 1 82 ? -1.000 3.665 14.300 1.00 93.19 82 ASP A C 1
ATOM 645 O O . ASP A 1 82 ? -0.198 3.941 13.403 1.00 93.19 82 ASP A O 1
ATOM 649 N N . ALA A 1 83 ? -1.985 2.777 14.132 1.00 97.25 83 ALA A N 1
ATOM 650 C CA . ALA A 1 83 ? -2.188 1.994 12.908 1.00 97.25 83 ALA A CA 1
ATOM 651 C C . ALA A 1 83 ? -2.254 2.868 11.646 1.00 97.25 83 ALA A C 1
ATOM 653 O O . ALA A 1 83 ? -1.521 2.634 10.687 1.00 97.25 83 ALA A O 1
ATOM 654 N N . THR A 1 84 ? -3.055 3.941 11.669 1.00 97.38 84 THR A N 1
ATOM 655 C CA . THR A 1 84 ? -3.191 4.839 10.509 1.00 97.38 84 THR A CA 1
ATOM 656 C C . THR A 1 84 ? -1.884 5.554 10.196 1.00 97.38 84 THR A C 1
ATOM 658 O O . THR A 1 84 ? -1.587 5.825 9.034 1.00 97.38 84 THR A O 1
ATOM 661 N N . LYS A 1 85 ? -1.069 5.848 11.216 1.00 96.75 85 LYS A N 1
ATOM 662 C CA . LYS A 1 85 ? 0.264 6.420 11.019 1.00 96.75 85 LYS A CA 1
ATOM 663 C C . LYS A 1 85 ? 1.214 5.412 10.363 1.00 96.75 85 LYS A C 1
ATOM 665 O O . LYS A 1 85 ? 1.927 5.805 9.445 1.00 96.75 85 LYS A O 1
ATOM 670 N N . LEU A 1 86 ? 1.235 4.158 10.816 1.00 97.69 86 LEU A N 1
ATOM 671 C CA . LEU A 1 86 ? 2.095 3.116 10.240 1.00 97.69 86 LEU A CA 1
ATOM 672 C C . LEU A 1 86 ? 1.750 2.850 8.769 1.00 97.69 86 LEU A C 1
ATOM 674 O O . LEU A 1 86 ? 2.645 2.886 7.927 1.00 97.69 86 LEU A O 1
ATOM 678 N N . LEU A 1 87 ? 0.462 2.704 8.448 1.00 98.38 87 LEU A N 1
ATOM 679 C CA . LEU A 1 87 ? -0.005 2.532 7.066 1.00 98.38 87 LEU A CA 1
ATOM 680 C C . LEU A 1 87 ? 0.298 3.773 6.206 1.00 98.38 87 LEU A C 1
ATOM 682 O O . LEU A 1 87 ? 0.803 3.665 5.094 1.00 98.38 87 LEU A O 1
ATOM 686 N N . THR A 1 88 ? 0.141 4.982 6.760 1.00 98.44 88 THR A N 1
ATOM 687 C CA . THR A 1 88 ? 0.559 6.223 6.078 1.00 98.44 88 THR A CA 1
ATOM 688 C C . THR A 1 88 ? 2.068 6.261 5.796 1.00 98.44 88 THR A C 1
ATOM 690 O O . THR A 1 88 ? 2.502 6.795 4.769 1.00 98.44 88 THR A O 1
ATOM 693 N N . ASP A 1 89 ? 2.903 5.736 6.693 1.00 98.12 89 ASP A N 1
ATOM 694 C CA . ASP A 1 89 ? 4.348 5.661 6.467 1.00 98.12 89 ASP A CA 1
ATOM 695 C C . ASP A 1 89 ? 4.672 4.705 5.300 1.00 98.12 89 ASP A C 1
ATOM 697 O O . ASP A 1 89 ? 5.541 5.027 4.479 1.00 98.12 89 ASP A O 1
ATOM 701 N N . ASP A 1 90 ? 3.906 3.622 5.145 1.00 98.44 90 ASP A N 1
ATOM 702 C CA . ASP A 1 90 ? 3.993 2.708 3.998 1.00 98.44 90 ASP A CA 1
ATOM 703 C C . ASP A 1 90 ? 3.543 3.357 2.697 1.00 98.44 90 ASP A C 1
ATOM 705 O O . ASP A 1 90 ? 4.301 3.347 1.722 1.00 98.44 90 ASP A O 1
ATOM 709 N N . HIS A 1 91 ? 2.410 4.060 2.707 1.00 98.69 91 HIS A N 1
ATOM 710 C CA . HIS A 1 91 ? 1.951 4.875 1.579 1.00 98.69 91 HIS A CA 1
ATOM 711 C C . HIS A 1 91 ? 3.039 5.835 1.092 1.00 98.69 91 HIS A C 1
ATOM 713 O O . HIS A 1 91 ? 3.314 5.967 -0.105 1.00 98.69 91 HIS A O 1
ATOM 719 N N . ASN A 1 92 ? 3.692 6.521 2.030 1.00 98.50 92 ASN A N 1
ATOM 720 C CA . ASN A 1 92 ? 4.762 7.460 1.718 1.00 98.50 92 ASN A CA 1
ATOM 721 C C . ASN A 1 92 ? 6.002 6.764 1.155 1.00 98.50 92 ASN A C 1
ATOM 723 O O . ASN A 1 92 ? 6.702 7.356 0.326 1.00 98.50 92 ASN A O 1
ATOM 727 N N . LYS A 1 93 ? 6.297 5.543 1.605 1.00 98.44 93 LYS A N 1
ATOM 728 C CA . LYS A 1 93 ? 7.405 4.734 1.098 1.00 98.44 93 LYS A CA 1
ATOM 729 C C . LYS A 1 93 ? 7.137 4.290 -0.336 1.00 98.44 93 LYS A C 1
ATOM 731 O O . LYS A 1 93 ? 7.933 4.631 -1.211 1.00 98.44 93 LYS A O 1
ATOM 736 N N . VAL A 1 94 ? 6.002 3.650 -0.614 1.00 98.12 94 VAL A N 1
ATOM 737 C CA . VAL A 1 94 ? 5.680 3.165 -1.971 1.00 98.12 94 VAL A CA 1
ATOM 738 C C . VAL A 1 94 ? 5.568 4.314 -2.976 1.00 98.12 94 VAL A C 1
ATOM 740 O O . VAL A 1 94 ? 6.134 4.238 -4.066 1.00 98.12 94 VAL A O 1
ATOM 743 N N . LYS A 1 95 ? 4.993 5.461 -2.582 1.00 98.38 95 LYS A N 1
ATOM 744 C CA . LYS A 1 95 ? 4.971 6.679 -3.418 1.00 98.38 95 LYS A CA 1
ATOM 745 C C . LYS A 1 95 ? 6.366 7.194 -3.778 1.00 98.38 95 LYS A C 1
ATOM 747 O O . LYS A 1 95 ? 6.540 7.803 -4.835 1.00 98.38 95 LYS A O 1
ATOM 752 N N . LYS A 1 96 ? 7.361 7.024 -2.900 1.00 98.62 96 LYS A N 1
ATOM 753 C CA . LYS A 1 96 ? 8.756 7.387 -3.205 1.00 98.62 96 LYS A CA 1
ATOM 754 C C . LYS A 1 96 ? 9.382 6.384 -4.164 1.00 98.62 96 LYS A C 1
ATOM 756 O O . LYS A 1 96 ? 10.002 6.829 -5.126 1.00 98.62 96 LYS A O 1
ATOM 761 N N . LEU A 1 97 ? 9.155 5.088 -3.949 1.00 98.62 97 LEU A N 1
ATOM 762 C CA . LEU A 1 97 ? 9.662 4.028 -4.821 1.00 98.62 97 LEU A CA 1
ATOM 763 C C . LEU A 1 97 ? 9.151 4.199 -6.260 1.00 98.62 97 LEU A C 1
ATOM 765 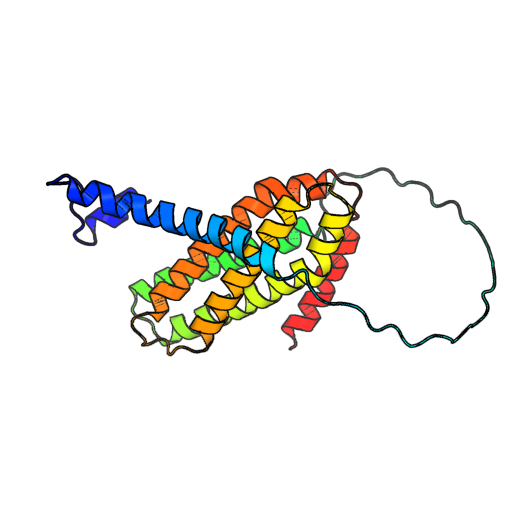O O . LEU A 1 97 ? 9.959 4.240 -7.181 1.00 98.62 97 LEU A O 1
ATOM 769 N N . PHE A 1 98 ? 7.852 4.449 -6.472 1.00 98.56 98 PHE A N 1
ATOM 770 C CA . PHE A 1 98 ? 7.325 4.731 -7.820 1.00 98.56 98 PHE A CA 1
ATOM 771 C C . PHE A 1 98 ? 7.992 5.951 -8.478 1.00 98.56 98 PHE A C 1
ATOM 773 O O . PHE A 1 98 ? 8.384 5.908 -9.643 1.00 98.56 98 PHE A O 1
ATOM 780 N N . LYS A 1 99 ? 8.212 7.038 -7.727 1.00 98.31 99 LYS A N 1
ATOM 781 C CA . LYS A 1 99 ? 8.917 8.227 -8.246 1.00 98.31 99 LYS A CA 1
ATOM 782 C C . LYS A 1 99 ? 10.381 7.957 -8.576 1.00 98.31 99 LYS A C 1
ATOM 784 O O . LYS A 1 99 ? 10.959 8.651 -9.414 1.00 98.31 99 LYS A O 1
ATOM 789 N N . GLU A 1 100 ? 11.023 7.045 -7.861 1.00 98.38 100 GLU A N 1
ATOM 790 C CA . GLU A 1 100 ? 12.381 6.603 -8.162 1.00 98.38 100 GLU A CA 1
ATOM 791 C C . GLU A 1 100 ? 12.390 5.729 -9.418 1.00 98.38 100 GLU A C 1
ATOM 793 O O . GLU A 1 100 ? 13.199 5.989 -10.311 1.00 98.38 100 GLU A O 1
ATOM 798 N N . TYR A 1 101 ? 11.407 4.842 -9.572 1.00 98.25 101 TYR A N 1
ATOM 799 C CA . TYR A 1 101 ? 11.217 4.003 -10.756 1.00 98.25 101 TYR A CA 1
ATOM 800 C C . TYR A 1 101 ? 11.059 4.840 -12.028 1.00 98.25 101 TYR A C 1
ATOM 802 O O . TYR A 1 101 ? 11.777 4.641 -13.010 1.00 98.25 101 TYR A O 1
ATOM 810 N N . GLU A 1 102 ? 10.221 5.880 -11.991 1.00 97.31 102 GLU A N 1
ATOM 811 C CA . GLU A 1 102 ? 10.064 6.824 -13.106 1.00 97.31 102 GLU A CA 1
ATOM 812 C C . GLU A 1 102 ? 11.381 7.513 -13.513 1.00 97.31 102 GLU A C 1
ATOM 814 O O . GLU A 1 102 ? 11.578 7.877 -14.678 1.00 97.31 102 GLU A O 1
ATOM 819 N N . LYS A 1 103 ? 12.296 7.752 -12.561 1.00 97.81 103 LYS A N 1
ATOM 820 C CA . LYS A 1 103 ? 13.613 8.338 -12.868 1.00 97.81 103 LYS A CA 1
ATOM 821 C C . LYS A 1 103 ? 14.523 7.325 -13.552 1.00 97.81 103 LYS A C 1
ATOM 823 O O . LYS A 1 103 ? 15.307 7.741 -14.404 1.00 97.81 103 LYS A O 1
ATOM 828 N N . LEU A 1 104 ? 14.436 6.047 -13.186 1.00 97.00 104 LEU A N 1
ATOM 829 C CA . LEU A 1 104 ? 15.204 4.965 -13.808 1.00 97.00 104 LEU A CA 1
ATOM 830 C C . LEU A 1 104 ? 14.711 4.679 -15.230 1.00 97.00 104 LEU A C 1
ATOM 832 O O . LEU A 1 104 ? 15.534 4.555 -16.135 1.00 97.00 104 LEU A O 1
ATOM 836 N N . CYS A 1 105 ? 13.398 4.759 -15.470 1.00 94.06 105 CYS A N 1
ATOM 837 C CA . CYS A 1 105 ? 12.820 4.716 -16.820 1.00 94.06 105 CYS A CA 1
ATOM 838 C C . CYS A 1 105 ? 13.446 5.768 -17.745 1.00 94.06 105 CYS A C 1
ATOM 840 O O . CYS A 1 105 ? 13.880 5.461 -18.848 1.00 94.06 105 CYS A O 1
ATOM 842 N N . LYS A 1 106 ? 13.593 7.015 -17.275 1.00 95.44 106 LYS A N 1
ATOM 843 C CA . LYS A 1 106 ? 14.214 8.102 -18.062 1.00 95.44 106 LYS A CA 1
ATOM 844 C C . LYS A 1 106 ? 15.699 7.880 -18.358 1.00 95.44 106 LYS A C 1
ATOM 846 O O . LYS A 1 106 ? 16.241 8.540 -19.241 1.00 95.44 106 LYS A O 1
ATOM 851 N N . LYS A 1 107 ? 16.362 7.012 -17.593 1.00 95.00 107 LYS A N 1
ATOM 852 C CA . LYS A 1 107 ? 17.774 6.654 -17.759 1.00 95.00 107 LYS A CA 1
ATOM 853 C C . LYS A 1 107 ? 17.971 5.350 -18.539 1.00 95.00 107 LYS A C 1
ATOM 855 O O . LYS A 1 107 ? 19.115 5.051 -18.858 1.00 95.00 107 LYS A O 1
ATOM 860 N N . ASN A 1 108 ? 16.894 4.624 -18.859 1.00 92.56 108 ASN A N 1
ATOM 861 C CA . ASN A 1 108 ? 16.929 3.269 -19.419 1.00 92.56 108 ASN A CA 1
ATOM 862 C C . ASN A 1 108 ? 17.785 2.301 -18.577 1.00 92.56 108 ASN A C 1
ATOM 864 O O . ASN A 1 108 ? 18.578 1.535 -19.114 1.00 92.56 108 ASN A O 1
ATOM 868 N N . ASP A 1 109 ? 17.657 2.385 -17.252 1.00 95.19 109 ASP A N 1
ATOM 869 C CA . ASP A 1 109 ? 18.392 1.546 -16.298 1.00 95.19 109 ASP A CA 1
ATOM 870 C C . ASP A 1 109 ? 17.585 0.277 -15.982 1.00 95.19 109 ASP A C 1
ATOM 872 O O . ASP A 1 109 ? 16.743 0.286 -15.089 1.00 95.19 109 ASP A O 1
ATOM 876 N N . GLU A 1 110 ? 17.763 -0.781 -16.776 1.00 95.44 110 GLU A N 1
ATOM 877 C CA . GLU A 1 110 ? 16.976 -2.018 -16.652 1.00 95.44 110 GLU A CA 1
ATOM 878 C C . GLU A 1 110 ? 17.190 -2.735 -15.314 1.00 95.44 110 GLU A C 1
ATOM 880 O O . GLU A 1 110 ? 16.209 -3.091 -14.669 1.00 95.44 110 GLU A O 1
ATOM 885 N N . GLU A 1 111 ? 18.440 -2.882 -14.868 1.00 97.00 111 GLU A N 1
ATOM 886 C CA . GLU A 1 111 ? 18.776 -3.540 -13.596 1.00 97.00 111 GLU A CA 1
ATOM 887 C C . GLU A 1 111 ? 18.147 -2.785 -12.419 1.00 97.00 111 GLU A C 1
ATOM 889 O O . GLU A 1 111 ? 17.398 -3.363 -11.630 1.00 97.00 111 GLU A O 1
ATOM 894 N N . GLY A 1 112 ? 18.334 -1.460 -12.363 1.00 97.75 112 GLY A N 1
ATOM 895 C CA . GLY A 1 112 ? 17.723 -0.650 -11.313 1.00 97.75 112 GLY A CA 1
ATOM 896 C C . GLY A 1 112 ? 16.189 -0.662 -11.358 1.00 97.75 112 GLY A C 1
ATOM 897 O O . GLY A 1 112 ? 15.541 -0.607 -10.311 1.00 97.75 112 GLY A O 1
ATOM 898 N N . LYS A 1 113 ? 15.579 -0.724 -12.553 1.00 97.69 113 LYS A N 1
ATOM 899 C CA . LYS A 1 113 ? 14.119 -0.861 -12.689 1.00 97.69 113 LYS A CA 1
ATOM 900 C C . LYS A 1 113 ? 13.639 -2.192 -12.117 1.00 97.69 113 LYS A C 1
ATOM 902 O O . LYS A 1 113 ? 12.684 -2.187 -11.346 1.00 97.69 113 LYS A O 1
ATOM 907 N N . GLU A 1 114 ? 14.282 -3.301 -12.469 1.00 98.00 114 GLU A N 1
ATOM 908 C CA . GLU A 1 114 ? 13.895 -4.636 -12.000 1.00 98.00 114 GLU A CA 1
ATOM 909 C C . GLU A 1 114 ? 13.979 -4.743 -10.472 1.00 98.00 114 GLU A C 1
ATOM 911 O O . GLU A 1 114 ? 13.020 -5.178 -9.824 1.00 98.00 114 GLU A O 1
ATOM 916 N N . GLU A 1 115 ? 15.082 -4.271 -9.883 1.00 98.12 115 GLU A N 1
ATOM 917 C CA . GLU A 1 115 ? 15.261 -4.230 -8.427 1.00 98.12 115 GLU A CA 1
ATOM 918 C C . GLU A 1 115 ? 14.142 -3.434 -7.747 1.00 98.12 115 GLU A C 1
ATOM 920 O O . GLU A 1 115 ? 13.517 -3.890 -6.783 1.00 98.12 115 GLU A O 1
ATOM 925 N N . LEU A 1 116 ? 13.848 -2.245 -8.274 1.00 98.31 116 LEU A N 1
ATOM 926 C CA . LEU A 1 116 ? 12.893 -1.340 -7.655 1.00 98.31 116 LEU A CA 1
ATOM 927 C C . LEU A 1 116 ? 11.441 -1.788 -7.858 1.00 98.31 116 LEU A C 1
ATOM 929 O O . LEU A 1 116 ? 10.640 -1.662 -6.934 1.00 98.31 116 LEU A O 1
ATOM 933 N N . ALA A 1 117 ? 11.090 -2.347 -9.018 1.00 98.44 117 ALA A N 1
ATOM 934 C CA . ALA A 1 117 ? 9.778 -2.954 -9.244 1.00 98.44 117 ALA A CA 1
ATOM 935 C C . ALA A 1 117 ? 9.560 -4.171 -8.338 1.00 98.44 117 ALA A C 1
ATOM 937 O O . ALA A 1 117 ? 8.485 -4.307 -7.750 1.00 98.44 117 ALA A O 1
ATOM 938 N N . THR A 1 118 ? 10.586 -5.005 -8.152 1.00 98.19 118 THR A N 1
ATOM 939 C CA . THR A 1 118 ? 10.543 -6.127 -7.203 1.00 98.19 118 THR A CA 1
ATOM 940 C C . THR A 1 118 ? 10.303 -5.627 -5.781 1.00 98.19 118 THR A C 1
ATOM 942 O O . THR A 1 118 ? 9.437 -6.151 -5.074 1.00 98.19 118 THR A O 1
ATOM 945 N N . GLN A 1 119 ? 11.007 -4.566 -5.374 1.00 98.44 119 GLN A N 1
ATOM 946 C CA . GLN A 1 119 ? 10.796 -3.938 -4.074 1.00 98.44 119 GLN A CA 1
ATOM 947 C C . GLN A 1 119 ? 9.374 -3.380 -3.936 1.00 98.44 119 GLN A C 1
ATOM 949 O O . GLN A 1 119 ? 8.716 -3.655 -2.938 1.00 98.44 119 GLN A O 1
ATOM 954 N N . ILE A 1 120 ? 8.876 -2.638 -4.929 1.00 98.62 120 ILE A N 1
ATOM 955 C CA . ILE A 1 120 ? 7.503 -2.108 -4.944 1.00 98.62 120 ILE A CA 1
ATOM 956 C C . ILE A 1 120 ? 6.490 -3.242 -4.756 1.00 98.62 120 ILE A C 1
ATOM 958 O O . ILE A 1 120 ? 5.618 -3.141 -3.896 1.00 98.62 120 ILE A O 1
ATOM 962 N N . CYS A 1 121 ? 6.633 -4.333 -5.512 1.00 98.56 121 CYS A N 1
ATOM 963 C CA . CYS A 1 121 ? 5.746 -5.490 -5.424 1.00 98.56 121 CYS A CA 1
ATOM 964 C C . CYS A 1 121 ? 5.767 -6.130 -4.028 1.00 98.56 121 CYS A C 1
ATOM 966 O O . CYS A 1 121 ? 4.700 -6.433 -3.490 1.00 98.56 121 CYS A O 1
ATOM 968 N N . LYS A 1 122 ? 6.952 -6.300 -3.416 1.00 98.31 122 LYS A N 1
ATOM 969 C CA . LYS A 1 122 ? 7.076 -6.840 -2.048 1.00 98.31 122 LYS A CA 1
ATOM 970 C C . LYS A 1 122 ? 6.391 -5.927 -1.029 1.00 98.31 122 LYS A C 1
ATOM 972 O O . LYS A 1 122 ? 5.568 -6.397 -0.251 1.00 98.31 122 LYS A O 1
ATOM 977 N N . GLU A 1 123 ? 6.692 -4.630 -1.053 1.00 98.50 123 GLU A N 1
ATOM 978 C CA . GLU A 1 123 ? 6.145 -3.665 -0.090 1.00 98.50 123 GLU A CA 1
ATOM 979 C C . GLU A 1 123 ? 4.618 -3.553 -0.194 1.00 98.50 123 GLU A C 1
ATOM 981 O O . GLU A 1 123 ? 3.944 -3.551 0.831 1.00 98.50 123 GLU A O 1
ATOM 986 N N . LEU A 1 124 ? 4.066 -3.518 -1.413 1.00 98.56 124 LEU A N 1
ATOM 987 C CA . LEU A 1 124 ? 2.615 -3.482 -1.624 1.00 98.56 124 LEU A CA 1
ATOM 988 C C . LEU A 1 124 ? 1.927 -4.778 -1.194 1.00 98.56 124 LEU A C 1
ATOM 990 O O . LEU A 1 124 ? 0.850 -4.721 -0.612 1.00 98.56 124 LEU A O 1
ATOM 994 N N . SER A 1 125 ? 2.546 -5.936 -1.445 1.00 98.38 125 SER A N 1
ATOM 995 C CA . SER A 1 125 ? 1.983 -7.227 -1.028 1.00 98.38 125 SER A CA 1
ATOM 996 C C . SER A 1 125 ? 1.897 -7.327 0.494 1.00 98.38 125 SER A C 1
ATOM 998 O O . SER A 1 125 ? 0.857 -7.708 1.024 1.00 98.38 125 SER A O 1
ATOM 1000 N N . ILE A 1 126 ? 2.964 -6.921 1.193 1.00 98.50 126 ILE A N 1
ATOM 1001 C CA . ILE A 1 126 ? 2.999 -6.879 2.660 1.00 98.50 126 ILE A CA 1
ATOM 1002 C C . ILE A 1 126 ? 1.968 -5.881 3.187 1.00 98.50 126 ILE A C 1
ATOM 1004 O O . ILE A 1 126 ? 1.199 -6.213 4.081 1.00 98.50 126 ILE A O 1
ATOM 1008 N N . HIS A 1 127 ? 1.926 -4.674 2.627 1.00 98.62 127 HIS A N 1
ATOM 1009 C CA . HIS A 1 127 ? 0.988 -3.633 3.038 1.00 98.62 127 HIS A CA 1
ATOM 1010 C C . HIS A 1 127 ? -0.476 -4.080 2.906 1.00 98.62 127 HIS A C 1
ATOM 1012 O O . HIS A 1 127 ? -1.201 -4.075 3.900 1.00 98.62 127 HIS A O 1
ATOM 1018 N N . ALA A 1 128 ? -0.862 -4.596 1.734 1.00 98.25 128 ALA A N 1
ATOM 1019 C CA . ALA A 1 128 ? -2.213 -5.097 1.500 1.00 98.25 128 ALA A CA 1
ATOM 1020 C C . ALA A 1 128 ? -2.571 -6.266 2.433 1.00 98.25 128 ALA A C 1
ATOM 1022 O O . ALA A 1 128 ? -3.704 -6.374 2.896 1.00 98.25 128 ALA A O 1
ATOM 1023 N N . GLN A 1 129 ? -1.608 -7.144 2.735 1.00 98.38 129 GLN A N 1
ATOM 1024 C CA . GLN A 1 129 ? -1.816 -8.253 3.664 1.00 98.38 129 GLN A CA 1
ATOM 1025 C C . GLN A 1 129 ? -2.059 -7.768 5.099 1.00 98.38 129 GLN A C 1
ATOM 1027 O O . GLN A 1 129 ? -2.960 -8.272 5.763 1.00 98.38 129 GLN A O 1
ATOM 1032 N N . LEU A 1 130 ? -1.310 -6.768 5.572 1.00 98.56 130 LEU A N 1
ATOM 1033 C CA . LEU A 1 130 ? -1.514 -6.178 6.902 1.00 98.56 130 LEU A CA 1
ATOM 1034 C C . LEU A 1 130 ? -2.901 -5.542 7.031 1.00 98.56 130 LEU A C 1
ATOM 1036 O O . LEU A 1 130 ? -3.553 -5.655 8.072 1.00 98.56 130 LEU A O 1
ATOM 1040 N N . GLU A 1 131 ? -3.362 -4.882 5.974 1.00 98.38 131 GLU A N 1
ATOM 1041 C CA . GLU A 1 131 ? -4.683 -4.267 5.958 1.00 98.38 131 GLU A CA 1
ATOM 1042 C C . GLU A 1 131 ? -5.795 -5.306 5.968 1.00 98.38 131 GLU A C 1
ATOM 1044 O O . GLU A 1 131 ? -6.698 -5.228 6.796 1.00 98.38 131 GLU A O 1
ATOM 1049 N N . GLU A 1 132 ? -5.701 -6.326 5.124 1.00 98.19 132 GLU A N 1
ATOM 1050 C CA . GLU A 1 132 ? -6.715 -7.376 5.032 1.00 98.19 132 GLU A CA 1
ATOM 1051 C C . GLU A 1 132 ? -6.770 -8.289 6.262 1.00 98.19 132 GLU A C 1
ATOM 1053 O O . GLU A 1 132 ? -7.860 -8.703 6.660 1.00 98.19 132 GLU A O 1
ATOM 1058 N N . GLU A 1 133 ? -5.623 -8.611 6.867 1.00 98.12 133 GLU A N 1
ATOM 1059 C CA . GLU A 1 133 ? -5.558 -9.498 8.035 1.00 98.12 133 GLU A CA 1
ATOM 1060 C C . GLU A 1 133 ? -5.969 -8.787 9.330 1.00 98.12 133 GLU A C 1
ATOM 1062 O O . GLU A 1 133 ? -6.536 -9.421 10.221 1.00 98.12 133 GLU A O 1
ATOM 1067 N N . ILE A 1 134 ? -5.670 -7.487 9.455 1.00 98.25 134 ILE A N 1
ATOM 1068 C CA . ILE A 1 134 ? -5.729 -6.785 10.745 1.00 98.25 134 ILE A CA 1
ATOM 1069 C C . ILE A 1 134 ? -6.591 -5.523 10.667 1.00 98.25 134 ILE A C 1
ATOM 1071 O O . ILE A 1 134 ? -7.534 -5.368 11.449 1.00 98.25 134 ILE A O 1
ATOM 1075 N N . PHE A 1 135 ? -6.281 -4.599 9.754 1.00 98.19 135 PHE A N 1
ATOM 1076 C CA . PHE A 1 135 ? -6.896 -3.269 9.773 1.00 98.19 135 PHE A CA 1
ATOM 1077 C C . PHE A 1 135 ? -8.360 -3.284 9.311 1.00 98.19 135 PHE A C 1
ATOM 1079 O O . PHE A 1 135 ? -9.238 -2.830 10.043 1.00 98.19 135 PHE A O 1
ATOM 1086 N N . TYR A 1 136 ? -8.652 -3.828 8.131 1.00 97.38 136 TYR A N 1
ATOM 1087 C CA . TYR A 1 136 ? -9.991 -3.854 7.542 1.00 97.38 136 TYR A CA 1
ATOM 1088 C C . TYR A 1 136 ? -11.015 -4.643 8.358 1.00 97.38 136 TYR A C 1
ATOM 1090 O O . TYR A 1 136 ? -12.127 -4.132 8.509 1.00 97.38 136 TYR A O 1
ATOM 1098 N N . PRO A 1 137 ? -10.701 -5.817 8.944 1.00 96.81 137 PRO A N 1
ATOM 1099 C CA . PRO A 1 137 ? -11.626 -6.482 9.858 1.00 96.81 137 PRO A CA 1
ATOM 1100 C C . PRO A 1 137 ? -12.011 -5.584 11.039 1.00 96.81 137 PRO A C 1
ATOM 1102 O O . PRO A 1 137 ? -13.196 -5.404 11.317 1.00 96.81 137 PRO A O 1
ATOM 1105 N N . ALA A 1 138 ? -11.027 -4.937 11.672 1.00 96.75 138 ALA A N 1
ATOM 1106 C CA . ALA A 1 138 ? -11.280 -4.029 12.786 1.00 96.75 138 ALA A CA 1
ATOM 1107 C C . ALA A 1 138 ? -12.083 -2.791 12.354 1.00 96.75 138 ALA A C 1
ATOM 1109 O O . ALA A 1 138 ? -12.967 -2.340 13.084 1.00 96.75 138 ALA A O 1
ATOM 1110 N N . VAL A 1 139 ? -11.801 -2.233 11.170 1.00 96.94 139 VAL A N 1
ATOM 1111 C CA . VAL A 1 139 ? -12.564 -1.104 10.621 1.00 96.94 139 VAL A CA 1
ATOM 1112 C C . VAL A 1 139 ? -14.009 -1.518 10.371 1.00 96.94 139 VAL A C 1
ATOM 1114 O O . VAL A 1 139 ? -14.903 -0.813 10.826 1.00 96.94 139 VAL A O 1
ATOM 1117 N N . ARG A 1 140 ? -14.249 -2.666 9.731 1.00 95.25 140 ARG A N 1
ATOM 1118 C CA . ARG A 1 140 ? -15.594 -3.178 9.434 1.00 95.25 140 ARG A CA 1
ATOM 1119 C C . ARG A 1 140 ? -16.425 -3.416 10.697 1.00 95.25 140 ARG A C 1
ATOM 1121 O O . ARG A 1 140 ? -17.619 -3.152 10.704 1.00 95.25 140 ARG A O 1
ATOM 1128 N N . GLU A 1 141 ? -15.804 -3.863 11.786 1.00 94.88 141 GLU A N 1
ATOM 1129 C CA . GLU A 1 141 ? -16.487 -3.977 13.083 1.00 94.88 141 GLU A CA 1
ATOM 1130 C C . GLU A 1 141 ? -16.798 -2.610 13.715 1.00 94.88 141 GLU A C 1
ATOM 1132 O O . GLU A 1 141 ? -17.782 -2.456 14.444 1.00 94.88 141 GLU A O 1
ATOM 1137 N N . ALA A 1 142 ? -15.949 -1.612 13.465 1.00 94.25 142 ALA A N 1
ATOM 1138 C CA . ALA A 1 142 ? -16.022 -0.304 14.103 1.00 94.25 142 ALA A CA 1
ATOM 1139 C C . ALA A 1 142 ? -16.862 0.729 13.331 1.00 94.25 142 ALA A C 1
ATOM 1141 O O . ALA A 1 142 ? -17.311 1.710 13.939 1.00 94.25 142 ALA A O 1
ATOM 1142 N N . ILE A 1 143 ? -17.055 0.545 12.020 1.00 90.94 143 ILE A N 1
ATOM 1143 C CA . ILE A 1 143 ? -17.782 1.468 11.139 1.00 90.94 143 ILE A CA 1
ATOM 1144 C C . ILE A 1 143 ? -18.897 0.729 10.387 1.00 90.94 143 ILE A C 1
ATOM 1146 O O . ILE A 1 143 ? -18.685 -0.337 9.829 1.00 90.94 143 ILE A O 1
ATOM 1150 N N . ASP A 1 144 ? -20.085 1.327 10.339 1.00 88.69 144 ASP A N 1
ATOM 1151 C CA . ASP A 1 144 ? -21.252 0.804 9.611 1.00 88.69 144 ASP A CA 1
ATOM 1152 C C . ASP A 1 144 ? -21.213 1.263 8.141 1.00 88.69 144 ASP A C 1
ATOM 1154 O O . ASP A 1 144 ? -22.018 2.086 7.705 1.00 88.69 144 ASP A O 1
ATOM 1158 N N . ASP A 1 145 ? -20.176 0.841 7.409 1.00 91.75 145 ASP A N 1
ATOM 1159 C CA . ASP A 1 145 ? -19.949 1.212 6.003 1.00 91.75 145 ASP A CA 1
ATOM 1160 C C . ASP A 1 145 ? -19.332 0.049 5.212 1.00 91.75 145 ASP A C 1
ATOM 1162 O O . ASP A 1 145 ? -18.157 0.053 4.831 1.00 91.75 145 ASP A O 1
ATOM 1166 N N . ASP A 1 146 ? -20.141 -0.992 5.014 1.00 91.69 146 ASP A N 1
ATOM 1167 C CA . ASP A 1 146 ? -19.724 -2.209 4.317 1.00 91.69 146 ASP A CA 1
ATOM 1168 C C . ASP A 1 146 ? -19.373 -1.967 2.847 1.00 91.69 146 ASP A C 1
ATOM 1170 O O . ASP A 1 146 ? -18.472 -2.628 2.333 1.00 91.69 146 ASP A O 1
ATOM 1174 N N . ASP A 1 147 ? -20.046 -1.029 2.176 1.00 94.25 147 ASP A N 1
ATOM 1175 C CA . ASP A 1 147 ? -19.796 -0.720 0.766 1.00 94.25 147 ASP A CA 1
ATOM 1176 C C . ASP A 1 147 ? -18.377 -0.182 0.565 1.00 94.25 147 ASP A C 1
ATOM 1178 O O . ASP A 1 147 ? -17.670 -0.663 -0.322 1.00 94.25 147 ASP A O 1
ATOM 1182 N N . LEU A 1 148 ? -17.926 0.737 1.429 1.00 93.06 148 LEU A N 1
ATOM 1183 C CA . LEU A 1 148 ? -16.561 1.268 1.385 1.00 93.06 148 LEU A CA 1
ATOM 1184 C C . LEU A 1 148 ? -15.513 0.169 1.607 1.00 93.06 148 LEU A C 1
ATOM 1186 O O . LEU A 1 148 ? -14.497 0.120 0.919 1.00 93.06 148 LEU A O 1
ATOM 1190 N N . MET A 1 149 ? -15.762 -0.747 2.546 1.00 94.88 149 MET A N 1
ATOM 1191 C CA . MET A 1 149 ? -14.843 -1.865 2.792 1.00 94.88 149 MET A CA 1
ATOM 1192 C C . MET A 1 149 ? -14.865 -2.903 1.664 1.00 94.88 149 MET A C 1
ATOM 1194 O O . MET A 1 149 ? -13.853 -3.543 1.392 1.00 94.88 149 MET A O 1
ATOM 1198 N N . ASN A 1 150 ? -16.006 -3.099 1.002 1.00 94.94 150 ASN A N 1
ATOM 1199 C CA . ASN A 1 150 ? -16.110 -3.995 -0.149 1.00 94.94 150 ASN A CA 1
ATOM 1200 C C . ASN A 1 150 ? -15.396 -3.417 -1.377 1.00 94.94 150 ASN A C 1
ATOM 1202 O O . ASN A 1 150 ? -14.761 -4.177 -2.108 1.00 94.94 150 ASN A O 1
ATOM 1206 N N . GLU A 1 151 ? -15.471 -2.098 -1.585 1.00 94.06 151 GLU A N 1
ATOM 1207 C CA . GLU A 1 151 ? -14.710 -1.393 -2.623 1.00 94.06 151 GLU A CA 1
ATOM 1208 C C . GLU A 1 151 ? -13.203 -1.599 -2.399 1.00 94.06 151 GLU A C 1
ATOM 1210 O O . GLU A 1 151 ? -12.552 -2.176 -3.270 1.00 94.06 151 GLU A O 1
ATOM 1215 N N . ALA A 1 152 ? -12.686 -1.320 -1.196 1.00 93.75 152 ALA A N 1
ATOM 1216 C CA . ALA A 1 152 ? -11.271 -1.519 -0.854 1.00 93.75 152 ALA A CA 1
ATOM 1217 C C . ALA A 1 152 ? -10.757 -2.956 -1.115 1.00 93.75 152 ALA A C 1
ATOM 1219 O O . ALA A 1 152 ? -9.679 -3.146 -1.678 1.00 93.75 152 ALA A O 1
ATOM 1220 N N . VAL A 1 153 ? -11.545 -3.989 -0.784 1.00 93.44 153 VAL A N 1
ATOM 1221 C CA . VAL A 1 153 ? -11.170 -5.398 -1.041 1.00 93.44 153 VAL A CA 1
ATOM 1222 C C . VAL A 1 153 ? -11.075 -5.709 -2.540 1.00 93.44 153 VAL A C 1
ATOM 1224 O O . VAL A 1 153 ? -10.168 -6.425 -2.974 1.00 93.44 153 VAL A O 1
ATOM 1227 N N . VAL A 1 154 ? -12.000 -5.186 -3.349 1.00 95.75 154 VAL A N 1
ATOM 1228 C CA . VAL A 1 154 ? -11.946 -5.338 -4.814 1.00 95.75 154 VAL A CA 1
ATOM 1229 C C . VAL A 1 154 ? -10.733 -4.605 -5.384 1.00 95.75 154 VAL A C 1
ATOM 1231 O O . VAL A 1 154 ? -10.092 -5.103 -6.319 1.00 95.75 154 VAL A O 1
ATOM 1234 N N . GLU A 1 155 ? -10.394 -3.451 -4.811 1.00 93.88 155 GLU A N 1
ATOM 1235 C CA . GLU A 1 155 ? -9.211 -2.713 -5.221 1.00 93.88 155 GLU A CA 1
ATOM 1236 C C . GLU A 1 155 ? -7.923 -3.487 -4.938 1.00 93.88 155 GLU A C 1
ATOM 1238 O O . GLU A 1 155 ? -7.105 -3.691 -5.840 1.00 93.88 155 GLU A O 1
ATOM 1243 N N . HIS A 1 156 ? -7.780 -4.043 -3.738 1.00 97.19 156 HIS A N 1
ATOM 1244 C CA . HIS A 1 156 ? -6.637 -4.892 -3.406 1.00 97.19 156 HIS A CA 1
ATOM 1245 C C . HIS A 1 156 ? -6.474 -6.085 -4.346 1.00 97.19 156 HIS A C 1
ATOM 1247 O O . HIS A 1 156 ? -5.357 -6.373 -4.783 1.00 97.19 156 HIS A O 1
ATOM 1253 N N . ALA A 1 157 ? -7.569 -6.761 -4.705 1.00 96.50 157 ALA A N 1
ATOM 1254 C CA . ALA A 1 157 ? -7.515 -7.863 -5.664 1.00 96.50 157 ALA A CA 1
ATOM 1255 C C . ALA A 1 157 ? -6.948 -7.408 -7.021 1.00 96.50 157 ALA A C 1
ATOM 1257 O O . ALA A 1 157 ? -6.060 -8.055 -7.575 1.00 96.50 157 ALA A O 1
ATOM 1258 N N . SER A 1 158 ? -7.387 -6.245 -7.508 1.00 95.69 158 SER A N 1
ATOM 1259 C CA . SER A 1 158 ? -6.913 -5.673 -8.773 1.00 95.69 158 SER A CA 1
ATOM 1260 C C . SER A 1 158 ? -5.428 -5.284 -8.716 1.00 95.69 158 SER A C 1
ATOM 1262 O O . SER A 1 158 ? -4.677 -5.547 -9.658 1.00 95.69 158 SER A O 1
ATOM 1264 N N . ALA A 1 159 ? -4.973 -4.701 -7.602 1.00 97.38 159 ALA A N 1
ATOM 1265 C CA . ALA A 1 159 ? -3.561 -4.376 -7.397 1.00 97.38 159 ALA A CA 1
ATOM 1266 C C . ALA A 1 159 ? -2.682 -5.639 -7.339 1.00 97.38 159 ALA A C 1
ATOM 1268 O O . ALA A 1 159 ? -1.610 -5.676 -7.947 1.00 97.38 159 ALA A O 1
ATOM 1269 N N . LYS A 1 160 ? -3.148 -6.699 -6.666 1.00 98.19 160 LYS A N 1
ATOM 1270 C CA . LYS A 1 160 ? -2.453 -7.996 -6.588 1.00 98.19 160 LYS A CA 1
ATOM 1271 C C . LYS A 1 160 ? -2.339 -8.682 -7.949 1.00 98.19 160 LYS A C 1
ATOM 1273 O O . LYS A 1 160 ? -1.278 -9.223 -8.259 1.00 98.19 160 LYS A O 1
ATOM 1278 N N . ASP A 1 161 ? -3.368 -8.599 -8.790 1.00 98.00 161 ASP A N 1
ATOM 1279 C CA . ASP A 1 161 ? -3.317 -9.120 -10.162 1.00 98.00 161 ASP A CA 1
ATOM 1280 C C . ASP A 1 161 ? -2.265 -8.394 -11.019 1.00 98.00 161 ASP A C 1
ATOM 1282 O O . ASP A 1 161 ? -1.576 -9.018 -11.833 1.00 98.00 161 ASP A O 1
ATOM 1286 N N . LEU A 1 162 ? -2.102 -7.077 -10.844 1.00 98.19 162 LEU A N 1
ATOM 1287 C CA . LEU A 1 162 ? -1.044 -6.306 -11.511 1.00 98.19 162 LEU A CA 1
ATOM 1288 C C . LEU A 1 162 ? 0.348 -6.673 -10.984 1.00 98.19 162 LEU A C 1
ATOM 1290 O O . LEU A 1 162 ? 1.271 -6.856 -11.779 1.00 98.19 162 LEU A O 1
ATOM 1294 N N . ILE A 1 163 ? 0.496 -6.832 -9.665 1.00 98.56 163 ILE A N 1
ATOM 1295 C CA . ILE A 1 163 ? 1.746 -7.285 -9.037 1.00 98.56 163 ILE A CA 1
ATOM 1296 C C . ILE A 1 163 ? 2.166 -8.647 -9.598 1.00 98.56 163 ILE A C 1
ATOM 1298 O O . ILE A 1 163 ? 3.309 -8.803 -10.028 1.00 98.56 163 ILE A O 1
ATOM 1302 N N . ALA A 1 164 ? 1.241 -9.608 -9.670 1.00 98.31 164 ALA A N 1
ATOM 1303 C CA . ALA A 1 164 ? 1.520 -10.937 -10.206 1.00 98.31 164 ALA A CA 1
ATOM 1304 C C . ALA A 1 164 ? 1.979 -10.885 -11.674 1.00 98.31 164 ALA A C 1
ATOM 1306 O O . ALA A 1 164 ? 2.926 -11.576 -12.055 1.00 98.31 164 ALA A O 1
ATOM 1307 N N . GLN A 1 165 ? 1.354 -10.031 -12.495 1.00 98.25 165 GLN A N 1
ATOM 1308 C CA . GLN A 1 165 ? 1.775 -9.822 -13.883 1.00 98.25 165 GLN A CA 1
ATOM 1309 C C . GLN A 1 165 ? 3.201 -9.267 -13.964 1.00 98.25 165 GLN A C 1
ATOM 1311 O O . GLN A 1 165 ? 4.023 -9.840 -14.678 1.00 98.25 165 GLN A O 1
ATOM 1316 N N . ILE A 1 166 ? 3.5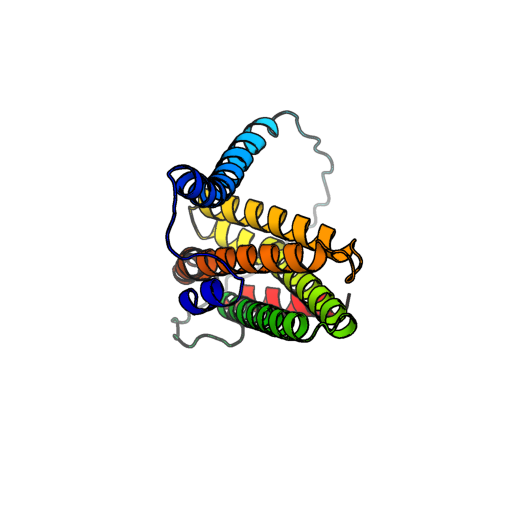14 -8.215 -13.199 1.00 98.31 166 ILE A N 1
ATOM 1317 C CA . ILE A 1 166 ? 4.848 -7.590 -13.171 1.00 98.31 166 ILE A CA 1
ATOM 1318 C C . ILE A 1 166 ? 5.914 -8.598 -12.725 1.00 98.31 166 ILE A C 1
ATOM 1320 O O . ILE A 1 166 ? 6.943 -8.729 -13.382 1.00 98.31 166 ILE A O 1
ATOM 1324 N N . GLN A 1 167 ? 5.656 -9.357 -11.656 1.00 97.56 167 GLN A N 1
ATOM 1325 C CA . GLN A 1 167 ? 6.592 -10.360 -11.129 1.00 97.56 167 GLN A CA 1
ATOM 1326 C C . GLN A 1 167 ? 6.846 -11.525 -12.096 1.00 97.56 167 GLN A C 1
ATOM 1328 O O . GLN A 1 167 ? 7.894 -12.164 -12.033 1.00 97.56 167 GLN A O 1
ATOM 1333 N N . SER A 1 168 ? 5.895 -11.817 -12.984 1.00 97.12 168 SER A N 1
ATOM 1334 C CA . SER A 1 168 ? 6.028 -12.873 -13.994 1.00 97.12 168 SER A CA 1
ATOM 1335 C C . SER A 1 168 ? 6.715 -12.419 -15.289 1.00 97.12 168 SER A C 1
ATOM 1337 O O . SER A 1 168 ? 6.970 -13.242 -16.170 1.00 97.12 168 SER A O 1
ATOM 1339 N N . MET A 1 169 ? 6.995 -11.120 -15.424 1.00 95.62 169 MET A N 1
ATOM 1340 C CA . MET A 1 169 ? 7.456 -10.498 -16.661 1.00 95.62 169 MET A CA 1
ATOM 1341 C C . MET A 1 169 ? 8.948 -10.160 -16.598 1.00 95.62 169 MET A C 1
ATOM 1343 O O . MET A 1 169 ? 9.492 -9.838 -15.547 1.00 95.62 169 MET A O 1
ATOM 1347 N N . ASN A 1 170 ? 9.621 -10.211 -17.747 1.00 96.69 170 ASN A N 1
ATOM 1348 C CA . ASN A 1 170 ? 10.993 -9.729 -17.857 1.00 96.69 170 ASN A CA 1
ATOM 1349 C C . ASN A 1 170 ? 11.006 -8.194 -17.950 1.00 96.69 170 ASN A C 1
ATOM 1351 O O . ASN A 1 170 ? 10.199 -7.624 -18.680 1.00 96.69 170 ASN A O 1
ATOM 1355 N N . VAL A 1 171 ? 11.953 -7.529 -17.285 1.00 96.31 171 VAL A N 1
ATOM 1356 C CA . VAL A 1 171 ? 12.077 -6.058 -17.298 1.00 96.31 171 VAL A CA 1
ATOM 1357 C C . VAL A 1 171 ? 12.271 -5.447 -18.697 1.00 96.31 171 VAL A C 1
ATOM 1359 O O . VAL A 1 171 ? 11.940 -4.280 -18.916 1.00 96.31 171 VAL A O 1
ATOM 1362 N N . SER A 1 172 ? 12.774 -6.229 -19.658 1.00 95.12 172 SER A N 1
ATOM 1363 C CA . SER A 1 172 ? 12.924 -5.820 -21.064 1.00 95.12 172 SER A CA 1
ATOM 1364 C C . SER A 1 172 ? 11.638 -5.951 -21.894 1.00 95.12 172 SER A C 1
ATOM 1366 O O . SER A 1 172 ? 11.615 -5.540 -23.058 1.00 95.12 172 SER A O 1
ATOM 1368 N N . ASP A 1 173 ? 10.563 -6.514 -21.330 1.00 97.19 173 ASP A N 1
ATOM 1369 C CA . ASP A 1 173 ? 9.277 -6.609 -22.016 1.00 97.19 173 ASP A CA 1
ATOM 1370 C C . ASP A 1 173 ? 8.699 -5.200 -22.269 1.00 97.19 173 ASP A C 1
ATOM 1372 O O . ASP A 1 173 ? 8.637 -4.383 -21.343 1.00 97.19 173 ASP A O 1
ATOM 1376 N N . PRO A 1 174 ? 8.231 -4.889 -23.495 1.00 94.38 174 PRO A N 1
ATOM 1377 C CA . PRO A 1 174 ? 7.657 -3.582 -23.813 1.00 94.38 174 PRO A CA 1
ATOM 1378 C C . PRO A 1 174 ? 6.475 -3.158 -22.927 1.00 94.38 174 PRO A C 1
ATOM 1380 O O . PRO A 1 174 ? 6.178 -1.965 -22.854 1.00 94.38 174 PRO A O 1
ATOM 1383 N N . MET A 1 175 ? 5.773 -4.104 -22.293 1.00 96.06 175 MET A N 1
ATOM 1384 C CA . MET A 1 175 ? 4.634 -3.838 -21.409 1.00 96.06 175 MET A CA 1
ATOM 1385 C C . MET A 1 175 ? 5.034 -3.619 -19.945 1.00 96.06 175 MET A C 1
ATOM 1387 O O . MET A 1 175 ? 4.207 -3.143 -19.167 1.00 96.06 175 MET A O 1
ATOM 1391 N N . TYR A 1 176 ? 6.278 -3.919 -19.561 1.00 97.50 176 TYR A N 1
ATOM 1392 C CA . TYR A 1 176 ? 6.714 -3.909 -18.163 1.00 97.50 176 TYR A CA 1
ATOM 1393 C C . TYR A 1 176 ? 6.522 -2.535 -17.507 1.00 97.50 176 TYR A C 1
ATOM 1395 O O . TYR A 1 176 ? 5.819 -2.396 -16.505 1.00 97.50 176 TYR A O 1
ATOM 1403 N N . ASP A 1 177 ? 7.064 -1.487 -18.132 1.00 97.56 177 ASP A N 1
ATOM 1404 C CA . ASP A 1 177 ? 6.965 -0.116 -17.617 1.00 97.56 177 ASP A CA 1
ATOM 1405 C C . ASP A 1 177 ? 5.514 0.396 -17.609 1.00 97.56 177 ASP A C 1
ATOM 1407 O O . ASP A 1 177 ? 5.131 1.175 -16.732 1.00 97.56 177 ASP A O 1
ATOM 1411 N N . ALA A 1 178 ? 4.689 -0.061 -18.557 1.00 97.81 178 ALA A N 1
ATOM 1412 C CA . ALA A 1 178 ? 3.274 0.289 -18.609 1.00 97.81 178 ALA A CA 1
ATOM 1413 C C . ALA A 1 178 ? 2.507 -0.319 -17.425 1.00 97.81 178 ALA A C 1
ATOM 1415 O O . ALA A 1 178 ? 1.750 0.393 -16.766 1.00 97.81 178 ALA A O 1
ATOM 1416 N N . LEU A 1 179 ? 2.749 -1.593 -17.101 1.00 97.81 179 LEU A N 1
ATOM 1417 C CA . LEU A 1 179 ? 2.132 -2.258 -15.950 1.00 97.81 179 LEU A CA 1
ATOM 1418 C C . LEU A 1 179 ? 2.541 -1.612 -14.623 1.00 97.81 179 LEU A C 1
ATOM 1420 O O . LEU A 1 179 ? 1.674 -1.336 -13.795 1.00 97.81 179 LEU A O 1
ATOM 1424 N N . VAL A 1 180 ? 3.831 -1.309 -14.434 1.00 98.12 180 VAL A N 1
ATOM 1425 C CA . VAL A 1 180 ? 4.310 -0.622 -13.219 1.00 98.12 180 VAL A CA 1
ATOM 1426 C C . VAL A 1 180 ? 3.672 0.765 -13.085 1.00 98.12 180 VAL A C 1
ATOM 1428 O O . VAL A 1 180 ? 3.290 1.166 -11.985 1.00 98.12 180 VAL A O 1
ATOM 1431 N N . THR A 1 181 ? 3.501 1.484 -14.197 1.00 97.75 181 THR A N 1
ATOM 1432 C CA . THR A 1 181 ? 2.829 2.793 -14.206 1.00 97.75 181 THR A CA 1
ATOM 1433 C C . THR A 1 181 ? 1.361 2.672 -13.796 1.00 97.75 181 THR A C 1
ATOM 1435 O O . THR A 1 181 ? 0.925 3.391 -12.898 1.00 97.75 181 THR A O 1
ATOM 1438 N N . VAL A 1 182 ? 0.614 1.736 -14.393 1.00 98.06 182 VAL A N 1
ATOM 1439 C CA . VAL A 1 182 ? -0.804 1.504 -14.064 1.00 98.06 182 VAL A CA 1
ATOM 1440 C C . VAL A 1 182 ? -0.970 1.082 -12.604 1.00 98.06 182 VAL A C 1
ATOM 1442 O O . VAL A 1 182 ? -1.844 1.607 -11.916 1.00 98.06 182 VAL A O 1
ATOM 1445 N N . LEU A 1 183 ? -0.102 0.200 -12.095 1.00 98.44 183 LEU A N 1
ATOM 1446 C CA . LEU A 1 183 ? -0.091 -0.164 -10.677 1.00 98.44 183 LEU A CA 1
ATOM 1447 C C . LEU A 1 183 ? 0.118 1.071 -9.788 1.00 98.44 183 LEU A C 1
ATOM 1449 O O . LEU A 1 183 ? -0.598 1.249 -8.806 1.00 98.44 183 LEU A O 1
ATOM 1453 N N . GLY A 1 184 ? 1.059 1.949 -10.144 1.00 97.75 184 GLY A N 1
ATOM 1454 C CA . GLY A 1 184 ? 1.314 3.185 -9.406 1.00 97.75 184 GLY A CA 1
ATOM 1455 C C . GLY A 1 184 ? 0.122 4.145 -9.387 1.00 97.75 184 GLY A C 1
ATOM 1456 O O . GLY A 1 184 ? -0.169 4.742 -8.350 1.00 97.75 184 GLY A O 1
ATOM 1457 N N . GLU A 1 185 ? -0.590 4.300 -10.504 1.00 97.56 185 GLU A N 1
ATOM 1458 C CA . GLU A 1 185 ? -1.816 5.110 -10.572 1.00 97.56 185 GLU A CA 1
ATOM 1459 C C . GLU A 1 185 ? -2.926 4.527 -9.696 1.00 97.56 185 GLU A C 1
ATOM 1461 O O . GLU A 1 185 ? -3.540 5.256 -8.913 1.00 97.56 185 GLU A O 1
ATOM 1466 N N . TYR A 1 186 ? -3.121 3.212 -9.776 1.00 96.31 186 TYR A N 1
ATOM 1467 C CA . TYR A 1 186 ? -4.128 2.494 -9.006 1.00 96.31 186 TYR A CA 1
ATOM 1468 C C . TYR A 1 186 ? -3.889 2.612 -7.496 1.00 96.31 186 TYR A C 1
ATOM 1470 O O . TYR A 1 186 ? -4.762 3.048 -6.748 1.00 96.31 186 TYR A O 1
ATOM 1478 N N . VAL A 1 187 ? -2.658 2.334 -7.059 1.00 97.00 187 VAL A N 1
ATOM 1479 C CA . VAL A 1 187 ? -2.236 2.472 -5.659 1.00 97.00 187 VAL A CA 1
ATOM 1480 C C . VAL A 1 187 ? -2.370 3.917 -5.176 1.00 97.00 187 VAL A C 1
ATOM 1482 O O . VAL A 1 187 ? -2.772 4.157 -4.042 1.00 97.00 187 VAL A O 1
ATOM 1485 N N . ASN A 1 188 ? -2.057 4.914 -6.010 1.00 96.75 188 ASN A N 1
ATOM 1486 C CA . ASN A 1 188 ? -2.236 6.313 -5.617 1.00 96.75 188 ASN A CA 1
ATOM 1487 C C . ASN A 1 188 ? -3.705 6.660 -5.359 1.00 96.75 188 ASN A C 1
ATOM 1489 O O . ASN A 1 188 ? -3.971 7.381 -4.396 1.00 96.75 188 ASN A O 1
ATOM 1493 N N . HIS A 1 189 ? -4.621 6.160 -6.194 1.00 95.25 189 HIS A N 1
ATOM 1494 C CA . HIS A 1 189 ? -6.056 6.352 -5.999 1.00 95.25 189 HIS A CA 1
ATOM 1495 C C . HIS A 1 189 ? -6.532 5.700 -4.700 1.00 95.25 189 HIS A C 1
ATOM 1497 O O . HIS A 1 189 ? -7.132 6.381 -3.869 1.00 95.25 189 HIS A O 1
ATOM 1503 N N . HIS A 1 190 ? -6.154 4.440 -4.488 1.00 94.06 190 HIS A N 1
ATOM 1504 C CA . HIS A 1 190 ? -6.460 3.695 -3.273 1.00 94.06 190 HIS A CA 1
ATOM 1505 C C . HIS A 1 190 ? -6.001 4.451 -2.011 1.00 94.06 190 HIS A C 1
ATOM 1507 O O . HIS A 1 190 ? -6.800 4.779 -1.137 1.00 94.06 190 HIS A O 1
ATOM 1513 N N . ILE A 1 191 ? -4.738 4.895 -1.975 1.00 97.88 191 ILE A N 1
ATOM 1514 C CA . ILE A 1 191 ? -4.184 5.680 -0.856 1.00 97.88 191 ILE A CA 1
ATOM 1515 C C . ILE A 1 191 ? -4.964 6.986 -0.606 1.00 97.88 191 ILE A C 1
ATOM 1517 O O . ILE A 1 191 ? -5.040 7.478 0.529 1.00 97.88 191 ILE A O 1
ATOM 1521 N N . GLU A 1 192 ? -5.463 7.638 -1.659 1.00 96.81 192 GLU A N 1
ATOM 1522 C CA . GLU A 1 192 ? -6.289 8.838 -1.510 1.00 96.81 192 GLU A CA 1
ATOM 1523 C C . GLU A 1 192 ? -7.646 8.509 -0.891 1.00 96.81 192 GLU A C 1
ATOM 1525 O O . GLU A 1 192 ? -8.097 9.253 -0.016 1.00 96.81 192 GLU A O 1
ATOM 1530 N N . GLU A 1 193 ? -8.278 7.413 -1.295 1.00 95.62 193 GLU A N 1
ATOM 1531 C CA . GLU A 1 193 ? -9.525 6.951 -0.696 1.00 95.62 193 GLU A CA 1
ATOM 1532 C C . GLU A 1 193 ? -9.341 6.609 0.782 1.00 95.62 193 GLU A C 1
ATOM 1534 O O . GLU A 1 193 ? -10.048 7.156 1.636 1.00 95.62 193 GLU A O 1
ATOM 1539 N N . GLU A 1 194 ? -8.342 5.797 1.112 1.00 96.56 194 GLU A N 1
ATOM 1540 C CA . GLU A 1 194 ? -8.114 5.373 2.485 1.00 96.56 194 GLU A CA 1
ATOM 1541 C C . GLU A 1 194 ? -7.873 6.557 3.425 1.00 96.56 194 GLU A C 1
ATOM 1543 O O . GLU A 1 194 ? -8.545 6.713 4.447 1.00 96.56 194 GLU A O 1
ATOM 1548 N N . GLN A 1 195 ? -6.952 7.453 3.065 1.00 97.75 195 GLN A N 1
ATOM 1549 C CA . GLN A 1 195 ? -6.572 8.560 3.942 1.00 97.75 195 GLN A CA 1
ATOM 1550 C C . GLN A 1 195 ? -7.661 9.633 4.065 1.00 97.75 195 GLN A C 1
ATOM 1552 O O . GLN A 1 195 ? -7.695 10.345 5.073 1.00 97.75 195 GLN A O 1
ATOM 1557 N N . ASN A 1 196 ? -8.540 9.771 3.067 1.00 97.19 196 ASN A N 1
ATOM 1558 C CA . ASN A 1 196 ? -9.607 10.777 3.081 1.00 97.19 196 ASN A CA 1
ATOM 1559 C C . ASN A 1 196 ? -10.952 10.229 3.574 1.00 97.19 196 ASN A C 1
ATOM 1561 O O . ASN A 1 196 ? -11.776 11.011 4.060 1.00 97.19 196 ASN A O 1
ATOM 1565 N N . GLN A 1 197 ? -11.186 8.920 3.469 1.00 96.12 197 GLN A N 1
ATOM 1566 C CA . GLN A 1 197 ? -12.469 8.295 3.794 1.00 96.12 197 GLN A CA 1
ATOM 1567 C C . GLN A 1 197 ? -12.347 7.288 4.938 1.00 96.12 197 GLN A C 1
ATOM 1569 O O . GLN A 1 197 ? -13.024 7.454 5.957 1.00 96.12 197 GLN A O 1
ATOM 1574 N N . ILE A 1 198 ? -11.470 6.290 4.812 1.00 96.75 198 ILE A N 1
ATOM 1575 C CA . ILE A 1 198 ? -11.364 5.178 5.768 1.0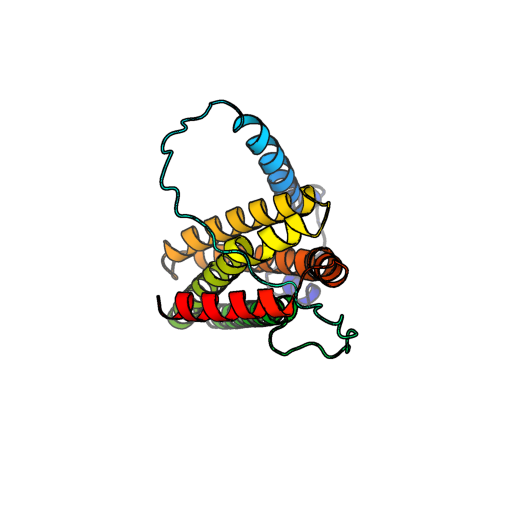0 96.75 198 ILE A CA 1
ATOM 1576 C C . ILE A 1 198 ? -10.696 5.633 7.071 1.00 96.75 198 ILE A C 1
ATOM 1578 O O . ILE A 1 198 ? -11.302 5.549 8.141 1.00 96.75 198 ILE A O 1
ATOM 1582 N N . PHE A 1 199 ? -9.486 6.195 7.007 1.00 97.75 199 PHE A N 1
ATOM 1583 C CA . PHE A 1 199 ? -8.717 6.595 8.191 1.00 97.75 199 PHE A CA 1
ATOM 1584 C C . PHE A 1 199 ? -9.449 7.631 9.0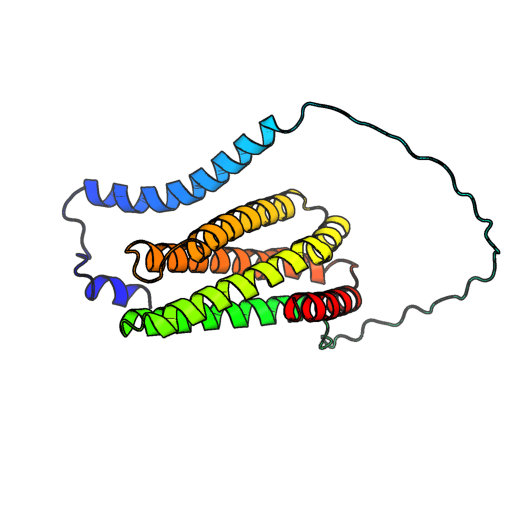54 1.00 97.75 199 PHE A C 1
ATOM 1586 O O . PHE A 1 199 ? -9.448 7.478 10.278 1.00 97.75 199 PHE A O 1
ATOM 1593 N N . PRO A 1 200 ? -10.126 8.659 8.499 1.00 97.38 200 PRO A N 1
ATOM 1594 C CA . PRO A 1 200 ? -10.901 9.586 9.317 1.00 97.38 200 PRO A CA 1
ATOM 1595 C C . PRO A 1 200 ? -12.098 8.932 10.012 1.00 97.38 200 PRO A C 1
ATOM 1597 O O . PRO A 1 200 ? -12.467 9.375 11.101 1.00 97.38 200 PRO A O 1
ATOM 1600 N N . LYS A 1 201 ? -12.724 7.912 9.409 1.00 96.88 201 LYS A N 1
ATOM 1601 C CA . LYS A 1 201 ? -13.805 7.141 10.047 1.00 96.88 201 LYS A CA 1
ATOM 1602 C C . LYS A 1 201 ? -13.245 6.246 11.153 1.00 96.88 201 LYS A C 1
ATOM 1604 O O . LYS A 1 201 ? -13.750 6.305 12.271 1.00 96.88 201 LYS A O 1
ATOM 1609 N N . ALA A 1 202 ? -12.147 5.541 10.883 1.00 96.56 202 ALA A N 1
ATOM 1610 C CA . ALA A 1 202 ? -11.416 4.732 11.857 1.00 96.56 202 ALA A CA 1
ATOM 1611 C C . ALA A 1 202 ? -11.004 5.557 13.093 1.00 96.56 202 ALA A C 1
ATOM 1613 O O . ALA A 1 202 ? -11.353 5.207 14.219 1.00 96.56 202 ALA A O 1
ATOM 1614 N N . GLN A 1 203 ? -10.381 6.724 12.890 1.00 95.81 203 GLN A N 1
ATOM 1615 C CA . GLN A 1 203 ? -9.953 7.643 13.960 1.00 95.81 203 GLN A CA 1
ATOM 1616 C C . GLN A 1 203 ? -11.107 8.240 14.781 1.00 95.81 203 GLN A C 1
ATOM 1618 O O . GLN A 1 203 ? -10.894 8.662 15.916 1.00 95.81 203 GLN A O 1
ATOM 1623 N N . LYS A 1 204 ? -12.319 8.327 14.218 1.00 95.88 204 LYS A N 1
ATOM 1624 C CA . LYS A 1 204 ? -13.521 8.804 14.929 1.00 95.88 204 LYS A CA 1
ATOM 1625 C C . LYS A 1 204 ? -14.298 7.676 15.610 1.00 95.88 204 LYS A C 1
ATOM 1627 O O . LYS A 1 204 ? -15.238 7.961 16.354 1.00 95.88 204 LYS A O 1
ATOM 1632 N N . SER A 1 205 ? -13.950 6.426 15.320 1.00 94.94 205 SER A N 1
ATOM 1633 C CA . SER A 1 205 ? -14.586 5.251 15.902 1.00 94.94 205 SER A CA 1
ATOM 1634 C C . SER A 1 205 ? -14.086 5.000 17.333 1.00 94.94 205 SER A C 1
ATOM 1636 O O . SER A 1 205 ? -13.353 5.803 17.912 1.00 94.94 205 SER A O 1
ATOM 1638 N N . LYS A 1 206 ? -14.510 3.882 17.928 1.00 91.94 206 LYS A N 1
ATOM 1639 C CA . LYS A 1 206 ? -14.054 3.444 19.258 1.00 91.94 206 LYS A CA 1
ATOM 1640 C C . LYS A 1 206 ? -12.898 2.442 19.208 1.00 91.94 206 LYS A C 1
ATOM 1642 O O . LYS A 1 206 ? -12.550 1.902 20.255 1.00 91.94 206 LYS A O 1
ATOM 1647 N N . MET A 1 207 ? -12.362 2.152 18.025 1.00 94.06 207 MET A N 1
ATOM 1648 C CA . MET A 1 207 ? -11.296 1.168 17.869 1.00 94.06 207 MET A CA 1
ATOM 1649 C C . MET A 1 207 ? -9.990 1.643 18.517 1.00 94.06 207 MET A C 1
ATOM 1651 O O . MET A 1 207 ? -9.674 2.835 18.496 1.00 94.06 207 MET A O 1
ATOM 1655 N N . ASP A 1 208 ? -9.225 0.708 19.075 1.00 95.94 208 ASP A N 1
ATOM 1656 C CA . ASP A 1 208 ? -7.917 1.003 19.655 1.00 95.94 208 ASP A CA 1
ATOM 1657 C C . ASP A 1 208 ? -6.842 0.971 18.560 1.00 95.94 208 ASP A C 1
ATOM 1659 O O . ASP A 1 208 ? -6.258 -0.063 18.240 1.00 95.94 208 ASP A O 1
ATOM 1663 N N . LEU A 1 209 ? -6.605 2.129 17.940 1.00 96.75 209 LEU A N 1
ATOM 1664 C CA . LEU A 1 209 ? -5.616 2.265 16.867 1.00 96.75 209 LEU A CA 1
ATOM 1665 C C . LEU A 1 209 ? -4.174 2.035 17.336 1.00 96.75 209 LEU A C 1
ATOM 1667 O O . LEU A 1 209 ? -3.317 1.770 16.493 1.00 96.75 209 LEU A O 1
ATOM 1671 N N . GLU A 1 210 ? -3.882 2.153 18.634 1.00 96.31 210 GLU A N 1
ATOM 1672 C CA . GLU A 1 210 ? -2.543 1.867 19.157 1.00 96.31 210 GLU A CA 1
ATOM 1673 C C . GLU A 1 210 ? -2.328 0.360 19.304 1.00 96.31 210 GLU A C 1
ATOM 1675 O O . GLU A 1 210 ? -1.277 -0.145 18.911 1.00 96.31 210 GLU A O 1
ATOM 1680 N N . GLU A 1 211 ? -3.325 -0.367 19.817 1.00 96.06 211 GLU A N 1
ATOM 1681 C CA . GLU A 1 211 ? -3.291 -1.834 19.889 1.00 96.06 211 GLU A CA 1
ATOM 1682 C C . GLU A 1 211 ? -3.204 -2.455 18.490 1.00 96.06 211 GLU A C 1
ATOM 1684 O O . GLU A 1 211 ? -2.326 -3.278 18.227 1.00 96.06 211 GLU A O 1
ATOM 1689 N N . ILE A 1 212 ? -4.042 -1.987 17.562 1.00 97.75 212 ILE A N 1
ATOM 1690 C CA . ILE A 1 212 ? -4.019 -2.437 16.164 1.00 97.75 212 ILE A CA 1
ATOM 1691 C C . ILE A 1 212 ? -2.667 -2.122 15.514 1.00 97.75 212 ILE A C 1
ATOM 1693 O O . ILE A 1 212 ? -2.118 -2.948 14.789 1.00 97.75 212 ILE A O 1
ATOM 1697 N N . GLY A 1 213 ? -2.093 -0.945 15.771 1.00 97.62 213 GLY A N 1
ATOM 1698 C CA . GLY A 1 213 ? -0.809 -0.587 15.178 1.00 97.62 213 GLY A CA 1
ATOM 1699 C C . GLY A 1 213 ? 0.368 -1.387 15.746 1.00 97.62 213 GLY A C 1
ATOM 1700 O O . GLY A 1 213 ? 1.306 -1.682 15.008 1.00 97.62 213 GLY A O 1
ATOM 1701 N N . LEU A 1 214 ? 0.314 -1.812 17.013 1.00 97.06 214 LEU A N 1
ATOM 1702 C CA . LEU A 1 214 ? 1.274 -2.777 17.565 1.00 97.06 214 LEU A CA 1
ATOM 1703 C C . LEU A 1 214 ? 1.183 -4.138 16.864 1.00 97.06 214 LEU A C 1
ATOM 1705 O O . LEU A 1 214 ? 2.219 -4.727 16.550 1.00 97.06 214 LEU A O 1
ATOM 1709 N N . GLU A 1 215 ? -0.034 -4.614 16.595 1.00 97.88 215 GLU A N 1
ATOM 1710 C CA . GLU A 1 215 ? -0.262 -5.870 15.875 1.00 97.88 215 GLU A CA 1
ATOM 1711 C C . GLU A 1 215 ? 0.268 -5.797 14.437 1.00 97.88 215 GLU A C 1
ATOM 1713 O O . GLU A 1 215 ? 1.029 -6.669 14.019 1.00 97.88 215 GLU A O 1
ATOM 1718 N N . ILE A 1 216 ? -0.036 -4.707 13.720 1.00 98.19 216 ILE A N 1
ATOM 1719 C CA . ILE A 1 216 ? 0.494 -4.437 12.374 1.00 98.19 216 ILE A CA 1
ATOM 1720 C C . ILE A 1 216 ? 2.024 -4.409 12.388 1.00 98.19 216 ILE A C 1
ATOM 1722 O O . ILE A 1 216 ? 2.655 -5.022 11.530 1.00 98.19 216 ILE A O 1
ATOM 1726 N N . ALA A 1 217 ? 2.641 -3.715 13.350 1.00 97.44 217 ALA A N 1
ATOM 1727 C CA . ALA A 1 217 ? 4.097 -3.621 13.429 1.00 97.44 217 ALA A CA 1
ATOM 1728 C C . ALA A 1 217 ? 4.746 -5.001 13.611 1.00 97.44 217 ALA A C 1
ATOM 1730 O O . ALA A 1 217 ? 5.679 -5.329 12.880 1.00 97.44 217 ALA A O 1
ATOM 1731 N N . ARG A 1 218 ? 4.215 -5.826 14.524 1.00 97.38 218 ARG A N 1
ATOM 1732 C CA . ARG A 1 218 ? 4.701 -7.194 14.741 1.00 97.38 218 ARG A CA 1
ATOM 1733 C C . ARG A 1 218 ? 4.524 -8.054 13.492 1.00 97.38 218 ARG A C 1
ATOM 1735 O O . ARG A 1 218 ? 5.479 -8.679 13.043 1.00 97.38 218 ARG A O 1
ATOM 1742 N N . ARG A 1 219 ? 3.321 -8.064 12.913 1.00 97.81 219 ARG A N 1
ATOM 1743 C CA . ARG A 1 219 ? 3.026 -8.883 11.731 1.00 97.81 219 ARG A CA 1
ATOM 1744 C C . ARG A 1 219 ? 3.897 -8.487 10.541 1.00 97.81 219 ARG A C 1
ATOM 1746 O O . ARG A 1 219 ? 4.335 -9.337 9.772 1.00 97.81 219 ARG A O 1
ATOM 1753 N N . LYS A 1 220 ? 4.193 -7.196 10.406 1.00 97.38 220 LYS A N 1
ATOM 1754 C CA . LYS A 1 220 ? 5.089 -6.692 9.370 1.00 97.38 220 LYS A CA 1
ATOM 1755 C C . LYS A 1 220 ? 6.527 -7.159 9.558 1.00 97.38 220 LYS A C 1
ATOM 1757 O O . LYS A 1 220 ? 7.174 -7.470 8.566 1.00 97.38 220 LYS A O 1
ATOM 1762 N N . GLU A 1 221 ? 7.034 -7.176 10.788 1.00 96.69 221 GLU A N 1
ATOM 1763 C CA . GLU A 1 221 ? 8.373 -7.707 11.073 1.00 96.69 221 GLU A CA 1
ATOM 1764 C C . GLU A 1 221 ? 8.474 -9.174 10.634 1.00 96.69 221 GLU A C 1
ATOM 1766 O O . GLU A 1 221 ? 9.399 -9.513 9.902 1.00 96.69 221 GLU A O 1
ATOM 1771 N N . GLU A 1 222 ? 7.470 -9.995 10.955 1.00 97.19 222 GLU A N 1
ATOM 1772 C CA . GLU A 1 222 ? 7.394 -11.397 10.513 1.00 97.19 222 GLU A CA 1
ATOM 1773 C C . GLU A 1 222 ? 7.404 -11.519 8.978 1.00 97.19 222 GLU A C 1
ATOM 1775 O O . GLU A 1 222 ? 8.229 -12.236 8.419 1.00 97.19 222 GLU A O 1
ATOM 1780 N N . LEU A 1 223 ? 6.548 -10.762 8.281 1.00 95.75 223 LEU A N 1
ATOM 1781 C CA . LEU A 1 223 ? 6.459 -10.778 6.813 1.00 95.75 223 LEU A CA 1
ATOM 1782 C C . LEU A 1 223 ? 7.725 -10.280 6.104 1.00 95.75 223 LEU A C 1
ATOM 1784 O O . LEU A 1 223 ? 7.971 -10.614 4.946 1.00 95.75 223 LEU A O 1
ATOM 1788 N N . MET A 1 224 ? 8.514 -9.428 6.756 1.00 91.00 224 MET A N 1
ATOM 1789 C CA . MET A 1 224 ? 9.762 -8.921 6.183 1.00 91.00 224 MET A CA 1
ATOM 1790 C C . MET A 1 224 ? 10.908 -9.932 6.303 1.00 91.00 224 MET A C 1
ATOM 1792 O O . MET A 1 224 ? 11.863 -9.832 5.526 1.00 91.00 224 MET A O 1
ATOM 1796 N N . GLU A 1 225 ? 10.817 -10.872 7.248 1.00 91.00 225 GLU A N 1
ATOM 1797 C CA . GLU A 1 225 ? 11.772 -11.971 7.448 1.00 91.00 225 GLU A CA 1
ATOM 1798 C C . GLU A 1 225 ? 11.498 -13.190 6.546 1.00 91.00 225 GLU A C 1
ATOM 1800 O O . GLU A 1 225 ? 12.409 -13.996 6.338 1.00 91.00 225 GLU A O 1
ATOM 1805 N N . GLU A 1 226 ? 10.287 -13.295 5.987 1.00 81.56 226 GLU A N 1
ATOM 1806 C CA . GLU A 1 226 ? 9.906 -14.241 4.921 1.00 81.56 226 GLU A CA 1
ATOM 1807 C C . GLU A 1 226 ? 10.506 -13.859 3.544 1.00 81.56 226 GLU A C 1
ATOM 1809 O O . GLU A 1 226 ? 10.977 -14.797 2.856 1.00 81.56 226 GLU A O 1
#